Protein AF-A0A7C8NFX4-F1 (afdb_monomer)

Sequence (222 aa):
MRIFHKIQECQSTIDWLIRMKQALQLNAETVDKLSCHMKEAYEHEKGDLSENDRNGYHSLSESIKNCIYGQNFAFQNVTCLLERASRAAFTFRDIASQRDSYVIKTLARLSKRAADETSALTSQSIREAQIMKSITLLALIFLPATFIVGFLDLDYISVTKTPNGSLQLEAKPEIFLLLALAIPLTVAVVGGWYVWQYRSNLKNLFTRRRQKKQVVDVESTF

Organism: Orbilia oligospora (NCBI:txid2813651)

Structure (mmCIF, N/CA/C/O backbone):
data_AF-A0A7C8NFX4-F1
#
_entry.id   AF-A0A7C8NFX4-F1
#
loop_
_atom_site.group_PDB
_atom_site.id
_atom_site.type_symbol
_atom_site.label_atom_id
_atom_site.label_alt_id
_atom_site.label_comp_id
_atom_site.label_asym_id
_atom_site.label_entity_id
_atom_site.label_seq_id
_atom_site.pdbx_PDB_ins_code
_atom_site.Cartn_x
_atom_site.Cartn_y
_atom_site.Cartn_z
_atom_site.occupancy
_atom_site.B_iso_or_equiv
_atom_site.auth_seq_id
_atom_site.auth_comp_id
_atom_site.auth_asym_id
_atom_site.auth_atom_id
_atom_site.pdbx_PDB_model_num
ATOM 1 N N . MET A 1 1 ? -12.215 5.229 -8.071 1.00 61.47 1 MET A N 1
ATOM 2 C CA . MET A 1 1 ? -12.087 4.809 -9.487 1.00 61.47 1 MET A CA 1
ATOM 3 C C . MET A 1 1 ? -11.051 5.618 -10.284 1.00 61.47 1 MET A C 1
ATOM 5 O O . MET A 1 1 ? -10.172 5.003 -10.867 1.00 61.47 1 MET A O 1
ATOM 9 N N . ARG A 1 2 ? -11.053 6.966 -10.268 1.00 69.94 2 ARG A N 1
ATOM 10 C CA . ARG A 1 2 ? -10.104 7.796 -11.061 1.00 69.94 2 ARG A CA 1
ATOM 11 C C . ARG A 1 2 ? -8.604 7.583 -10.770 1.00 69.94 2 ARG A C 1
ATOM 13 O O . ARG A 1 2 ? -7.799 7.689 -11.685 1.00 69.94 2 ARG A O 1
ATOM 20 N N . ILE A 1 3 ? -8.222 7.281 -9.525 1.00 68.94 3 ILE A N 1
ATOM 21 C CA . ILE A 1 3 ? -6.808 7.069 -9.143 1.00 68.94 3 ILE A CA 1
ATOM 22 C C . ILE A 1 3 ? -6.275 5.759 -9.729 1.00 68.94 3 ILE A C 1
ATOM 24 O O . ILE A 1 3 ? -5.199 5.742 -10.310 1.00 68.94 3 ILE A O 1
ATOM 28 N N . PHE A 1 4 ? -7.060 4.684 -9.641 1.00 73.62 4 PHE A N 1
ATOM 29 C CA . PHE A 1 4 ? -6.699 3.385 -10.205 1.00 73.62 4 PHE A CA 1
ATOM 30 C C . PHE A 1 4 ? -6.481 3.467 -11.722 1.00 73.62 4 PHE A C 1
ATOM 32 O O . PHE A 1 4 ? -5.486 2.961 -12.226 1.00 73.62 4 PHE A O 1
ATOM 39 N N . HIS A 1 5 ? -7.343 4.206 -12.428 1.00 80.62 5 HIS A N 1
ATOM 40 C CA . HIS A 1 5 ? -7.187 4.453 -13.862 1.00 80.62 5 HIS A CA 1
ATOM 41 C C . HIS A 1 5 ? -5.876 5.187 -14.198 1.00 80.62 5 HIS A C 1
ATOM 43 O O . HIS A 1 5 ? -5.165 4.775 -15.106 1.00 80.62 5 HIS A O 1
ATOM 49 N N . LYS A 1 6 ? -5.498 6.211 -13.418 1.00 80.00 6 LYS A N 1
ATOM 50 C CA . LYS A 1 6 ? -4.221 6.929 -13.600 1.00 80.00 6 LYS A CA 1
ATOM 51 C C . LYS A 1 6 ? -2.994 6.063 -13.300 1.00 80.00 6 LYS A C 1
ATOM 53 O O . LYS A 1 6 ? -1.971 6.204 -13.962 1.00 80.00 6 LYS A O 1
ATOM 58 N N . ILE A 1 7 ? -3.083 5.163 -12.318 1.00 79.75 7 ILE A N 1
ATOM 59 C CA . ILE A 1 7 ? -2.013 4.194 -12.036 1.00 79.75 7 ILE A CA 1
ATOM 60 C C . ILE A 1 7 ? -1.870 3.221 -13.210 1.00 79.75 7 ILE A C 1
ATOM 62 O O . ILE A 1 7 ? -0.754 2.945 -13.636 1.00 79.75 7 ILE A O 1
ATOM 66 N N . GLN A 1 8 ? -2.987 2.738 -13.754 1.00 83.88 8 GLN A N 1
ATOM 67 C CA . GLN A 1 8 ? -2.998 1.835 -14.903 1.00 83.88 8 GLN A CA 1
ATOM 68 C C . GLN A 1 8 ? -2.428 2.500 -16.164 1.00 83.88 8 GLN A C 1
ATOM 70 O O . GLN A 1 8 ? -1.633 1.889 -16.872 1.00 83.88 8 GLN A O 1
ATOM 75 N N . GLU A 1 9 ? -2.769 3.764 -16.411 1.00 85.25 9 GLU A N 1
ATOM 76 C CA . GLU A 1 9 ? -2.205 4.566 -17.500 1.00 85.25 9 GLU A CA 1
ATOM 77 C C . GLU A 1 9 ? -0.683 4.731 -17.339 1.00 85.25 9 GLU A C 1
ATOM 79 O O . GLU A 1 9 ? 0.075 4.484 -18.274 1.00 85.25 9 GLU A O 1
ATOM 84 N N . CYS A 1 10 ? -0.214 5.030 -16.123 1.00 83.44 10 CYS A N 1
ATOM 85 C CA . CYS A 1 10 ? 1.214 5.122 -15.822 1.00 83.44 10 CYS A CA 1
ATOM 86 C C . CYS A 1 10 ? 1.947 3.784 -16.044 1.00 83.44 10 CYS A C 1
ATOM 88 O O . CYS A 1 10 ? 2.999 3.764 -16.683 1.00 83.44 10 CYS A O 1
ATOM 90 N N . GLN A 1 11 ? 1.378 2.660 -15.599 1.00 85.06 11 GLN A N 1
ATOM 91 C CA . GLN A 1 11 ? 1.939 1.325 -15.856 1.00 85.06 11 GLN A CA 1
ATOM 92 C C . GLN A 1 11 ? 2.028 1.035 -17.360 1.00 85.06 11 GLN A C 1
ATOM 94 O O . GLN A 1 11 ? 3.085 0.646 -17.847 1.00 85.06 11 GLN A O 1
ATOM 99 N N . SER A 1 12 ? 0.975 1.349 -18.120 1.00 89.50 12 SER A N 1
ATOM 100 C CA . SER A 1 12 ? 0.985 1.188 -19.576 1.00 89.50 12 SER A CA 1
ATOM 101 C C . SER A 1 12 ? 2.072 2.027 -20.256 1.00 89.50 12 SER A C 1
ATOM 103 O O . SER A 1 12 ? 2.678 1.569 -21.225 1.00 89.50 12 SER A O 1
ATOM 105 N N . THR A 1 13 ? 2.337 3.249 -19.777 1.00 86.62 13 THR A N 1
ATOM 106 C CA . THR A 1 13 ? 3.431 4.073 -20.323 1.00 86.62 13 THR A CA 1
ATOM 107 C C . THR A 1 13 ? 4.812 3.499 -20.001 1.00 86.62 13 THR A C 1
ATOM 109 O O . THR A 1 13 ? 5.696 3.533 -20.854 1.00 86.62 13 THR A O 1
ATOM 112 N N . ILE A 1 14 ? 4.996 2.918 -18.810 1.00 89.19 14 ILE A N 1
ATOM 113 C CA . ILE A 1 14 ? 6.232 2.221 -18.423 1.00 89.19 14 ILE A CA 1
ATOM 114 C C . ILE A 1 14 ? 6.467 1.013 -19.334 1.00 89.19 14 ILE A C 1
ATOM 116 O O . ILE A 1 14 ? 7.563 0.865 -19.874 1.00 89.19 14 ILE A O 1
ATOM 120 N N . ASP A 1 15 ? 5.437 0.201 -19.578 1.00 91.81 15 ASP A N 1
ATOM 121 C CA . ASP A 1 15 ? 5.530 -0.962 -20.466 1.00 91.81 15 ASP A CA 1
ATOM 122 C C . ASP A 1 15 ? 5.931 -0.565 -21.892 1.00 91.81 15 ASP A C 1
ATOM 124 O O . ASP A 1 15 ? 6.750 -1.232 -22.531 1.00 91.81 15 ASP A O 1
ATOM 128 N N . TRP A 1 16 ? 5.399 0.552 -22.392 1.00 91.44 16 TRP A N 1
ATOM 129 C CA . TRP A 1 16 ? 5.776 1.084 -23.699 1.00 91.44 16 TRP A CA 1
ATOM 130 C C . TRP A 1 16 ? 7.245 1.531 -23.741 1.00 91.44 16 TRP A C 1
ATOM 132 O O . TRP A 1 16 ? 7.959 1.205 -24.690 1.00 91.44 16 TRP A O 1
ATOM 142 N N . LEU A 1 17 ? 7.732 2.200 -22.690 1.00 88.62 17 LEU A N 1
ATOM 143 C CA . LEU A 1 17 ? 9.138 2.605 -22.576 1.00 88.62 17 LEU A CA 1
ATOM 144 C C . LEU A 1 17 ? 10.088 1.400 -22.519 1.00 88.62 17 LEU A C 1
ATOM 146 O O . LEU A 1 17 ? 11.150 1.434 -23.139 1.00 88.62 17 LEU A O 1
ATOM 150 N N . ILE A 1 18 ? 9.705 0.316 -21.834 1.00 90.50 18 ILE A N 1
ATOM 151 C CA . ILE A 1 18 ? 10.482 -0.934 -21.808 1.00 90.50 18 ILE A CA 1
ATOM 152 C C . ILE A 1 18 ? 10.617 -1.507 -23.222 1.00 90.50 18 ILE A C 1
ATOM 154 O O . ILE A 1 18 ? 11.724 -1.843 -23.648 1.00 90.50 18 ILE A O 1
ATOM 158 N N . ARG A 1 19 ? 9.514 -1.570 -23.976 1.00 92.19 19 ARG A N 1
ATOM 159 C CA . ARG A 1 19 ? 9.529 -2.060 -25.363 1.00 92.19 19 ARG A CA 1
ATOM 160 C C . ARG A 1 19 ? 10.370 -1.169 -26.272 1.00 92.19 19 ARG A C 1
ATOM 162 O O . ARG A 1 19 ? 11.156 -1.677 -27.065 1.00 92.19 19 ARG A O 1
ATOM 169 N N . MET A 1 20 ? 10.252 0.152 -26.137 1.00 89.62 20 MET A N 1
ATOM 170 C CA . MET A 1 20 ? 11.042 1.103 -26.922 1.00 89.62 20 MET A CA 1
ATOM 171 C C . MET A 1 20 ? 12.540 0.974 -26.627 1.00 89.62 20 MET A C 1
ATOM 173 O O . MET A 1 20 ? 13.350 0.993 -27.551 1.00 89.62 20 MET A O 1
ATOM 177 N N . LYS A 1 21 ? 12.912 0.772 -25.358 1.00 88.38 21 LYS A N 1
ATOM 178 C CA . LYS A 1 21 ? 14.295 0.495 -24.959 1.00 88.38 21 LYS A CA 1
ATOM 179 C C . LYS A 1 21 ? 14.831 -0.768 -25.639 1.00 88.38 21 LYS A C 1
ATOM 181 O O . LYS A 1 21 ? 15.926 -0.735 -26.190 1.00 88.38 21 LYS A O 1
ATOM 186 N N . GLN A 1 22 ? 14.061 -1.857 -25.619 1.00 90.56 22 GLN A N 1
ATOM 187 C CA . GLN A 1 22 ? 14.437 -3.120 -26.266 1.00 90.56 22 GLN A CA 1
ATOM 188 C C . GLN A 1 22 ? 14.590 -2.959 -27.783 1.00 90.56 22 GLN A C 1
ATOM 190 O O . GLN A 1 22 ? 15.584 -3.408 -28.345 1.00 90.56 22 GLN A O 1
ATOM 195 N N . ALA A 1 23 ? 13.653 -2.271 -28.439 1.00 89.38 23 ALA A N 1
ATOM 196 C CA . ALA A 1 23 ? 13.718 -2.012 -29.876 1.00 89.38 23 ALA A CA 1
ATOM 197 C C . ALA A 1 23 ? 14.949 -1.173 -30.257 1.00 89.38 23 ALA A C 1
ATOM 199 O O . ALA A 1 23 ? 15.647 -1.501 -31.212 1.00 89.38 23 ALA A O 1
ATOM 200 N N . LEU A 1 24 ? 15.260 -0.126 -29.486 1.00 89.06 24 LEU A N 1
ATOM 201 C CA . LEU A 1 24 ? 16.461 0.686 -29.702 1.00 89.06 24 LEU A CA 1
ATOM 202 C C . LEU A 1 24 ? 17.747 -0.117 -29.491 1.00 89.06 24 LEU A C 1
ATOM 204 O O . LEU A 1 24 ? 18.689 0.049 -30.258 1.00 89.06 24 LEU A O 1
ATOM 208 N N . GLN A 1 25 ? 17.777 -1.004 -28.495 1.00 87.69 25 GLN A N 1
ATOM 209 C CA . GLN A 1 25 ? 18.922 -1.877 -28.246 1.00 87.69 25 GLN A CA 1
ATOM 210 C C . GLN A 1 25 ? 19.154 -2.856 -29.407 1.00 87.69 25 GLN A C 1
ATOM 212 O O . GLN A 1 25 ? 20.284 -3.002 -29.864 1.00 87.69 25 GLN A O 1
ATOM 217 N N . LEU A 1 26 ? 18.088 -3.476 -29.922 1.00 89.31 26 LEU A N 1
ATOM 218 C CA . LEU A 1 26 ? 18.164 -4.367 -31.083 1.00 89.31 26 LEU A CA 1
ATOM 219 C C . LEU A 1 26 ? 18.596 -3.622 -32.349 1.00 89.31 26 LEU A C 1
ATOM 221 O O . LEU A 1 26 ? 19.414 -4.124 -33.120 1.00 89.31 26 LEU A O 1
ATOM 225 N N . ASN A 1 27 ? 18.077 -2.411 -32.558 1.00 90.00 27 ASN A N 1
ATOM 226 C CA . ASN A 1 27 ? 18.468 -1.581 -33.693 1.00 90.00 27 ASN A CA 1
ATOM 227 C C . ASN A 1 27 ? 19.952 -1.198 -33.615 1.00 90.00 27 ASN A C 1
ATOM 229 O O . ASN A 1 27 ? 20.642 -1.300 -34.625 1.00 90.00 27 ASN A O 1
ATOM 233 N N . ALA A 1 28 ? 20.451 -0.836 -32.429 1.00 86.75 28 ALA A N 1
ATOM 234 C CA . ALA A 1 28 ? 21.867 -0.540 -32.216 1.00 86.75 28 ALA A CA 1
ATOM 235 C C . ALA A 1 28 ? 22.757 -1.751 -32.508 1.00 86.75 28 ALA A C 1
ATOM 237 O O . ALA A 1 28 ? 23.740 -1.623 -33.232 1.00 86.75 28 ALA A O 1
ATOM 238 N N . GLU A 1 29 ? 22.378 -2.938 -32.030 1.00 88.12 29 GLU A N 1
ATOM 239 C CA . GLU A 1 29 ? 23.107 -4.178 -32.312 1.00 88.12 29 GLU A CA 1
ATOM 240 C C . GLU A 1 29 ? 23.101 -4.527 -33.810 1.00 88.12 29 GLU A C 1
ATOM 242 O O . GLU A 1 29 ? 24.102 -4.983 -34.360 1.00 88.12 29 GLU A O 1
ATOM 247 N N . THR A 1 30 ? 21.982 -4.285 -34.495 1.00 88.94 30 THR A N 1
ATOM 248 C CA . THR A 1 30 ? 21.865 -4.541 -35.937 1.00 88.94 30 THR A CA 1
ATOM 249 C C . THR A 1 30 ? 22.757 -3.594 -36.738 1.00 88.94 30 THR A C 1
ATOM 251 O O . THR A 1 30 ? 23.456 -4.036 -37.648 1.00 88.94 30 THR A O 1
ATOM 254 N N . VAL A 1 31 ? 22.771 -2.304 -36.388 1.00 88.38 31 VAL A N 1
ATOM 255 C CA . VAL A 1 31 ? 23.625 -1.296 -37.036 1.00 88.38 31 VAL A CA 1
ATOM 256 C C . VAL A 1 31 ? 25.109 -1.564 -36.760 1.00 88.38 31 VAL A C 1
ATOM 258 O O . VAL A 1 31 ? 25.929 -1.384 -37.657 1.00 88.38 31 VAL A O 1
ATOM 261 N N . ASP A 1 32 ? 25.459 -2.054 -35.569 1.00 86.56 32 ASP A N 1
ATOM 262 C CA . ASP A 1 32 ? 26.831 -2.450 -35.230 1.00 86.56 32 ASP A CA 1
ATOM 263 C C . ASP A 1 32 ? 27.306 -3.654 -36.063 1.00 86.56 32 ASP A C 1
ATOM 265 O O . ASP A 1 32 ? 28.369 -3.608 -36.685 1.00 86.56 32 ASP A O 1
ATOM 269 N N . LYS A 1 33 ? 26.469 -4.694 -36.192 1.00 87.88 33 LYS A N 1
ATOM 270 C CA . LYS A 1 33 ? 26.755 -5.848 -37.065 1.00 87.88 33 LYS A CA 1
ATOM 271 C C . LYS A 1 33 ? 26.864 -5.451 -38.535 1.00 87.88 33 LYS A C 1
ATOM 273 O O . LYS A 1 33 ? 27.768 -5.921 -39.222 1.00 87.88 33 LYS A O 1
ATOM 278 N N . LEU A 1 34 ? 25.982 -4.568 -39.010 1.00 86.50 34 LEU A N 1
ATOM 279 C CA . LEU A 1 34 ? 26.069 -3.993 -40.355 1.00 86.50 34 LEU A CA 1
ATOM 280 C C . LEU A 1 34 ? 27.408 -3.274 -40.542 1.00 86.50 34 LEU A C 1
ATOM 282 O O . LEU A 1 34 ? 28.130 -3.586 -41.480 1.00 86.50 34 LEU A O 1
ATOM 286 N N . SER A 1 35 ? 27.788 -2.390 -39.617 1.00 85.75 35 SER A N 1
ATOM 287 C CA . SER A 1 35 ? 29.079 -1.688 -39.639 1.00 85.75 35 SER A CA 1
ATOM 288 C C . SER A 1 35 ? 30.269 -2.656 -39.718 1.00 85.75 35 SER A C 1
ATOM 290 O O . SER A 1 35 ? 31.205 -2.434 -40.489 1.00 85.75 35 SER A O 1
ATOM 292 N N . CYS A 1 36 ? 30.212 -3.764 -38.971 1.00 86.12 36 CYS A N 1
ATOM 293 C CA . CYS A 1 36 ? 31.233 -4.809 -38.974 1.00 86.12 36 CYS A CA 1
ATOM 294 C C . CYS A 1 36 ? 31.348 -5.502 -40.343 1.00 86.12 36 CYS A C 1
ATOM 296 O O . CYS A 1 36 ? 32.421 -5.486 -40.946 1.00 86.12 36 CYS A O 1
ATOM 298 N N . HIS A 1 37 ? 30.233 -5.998 -40.888 1.00 85.50 37 HIS A N 1
ATOM 299 C CA . HIS A 1 37 ? 30.204 -6.645 -42.204 1.00 85.50 37 HIS A CA 1
ATOM 300 C C . HIS A 1 37 ? 30.629 -5.708 -43.338 1.00 85.50 37 HIS A C 1
ATOM 302 O O . HIS A 1 37 ? 31.310 -6.131 -44.269 1.00 85.50 37 HIS A O 1
ATOM 308 N N . MET A 1 38 ? 30.264 -4.425 -43.267 1.00 81.25 38 MET A N 1
ATOM 309 C CA . MET A 1 38 ? 30.682 -3.445 -44.273 1.00 81.25 38 MET A CA 1
ATOM 310 C C . MET A 1 38 ? 32.188 -3.188 -44.231 1.00 81.25 38 MET A C 1
ATOM 312 O O . MET A 1 38 ? 32.811 -3.008 -45.275 1.00 81.25 38 MET A O 1
ATOM 316 N N . LYS A 1 39 ? 32.788 -3.197 -43.037 1.00 84.56 39 LYS A N 1
ATOM 317 C CA . LYS A 1 39 ? 34.237 -3.074 -42.881 1.00 84.56 39 LYS A CA 1
ATOM 318 C C . LYS A 1 39 ? 34.967 -4.298 -43.439 1.00 84.56 39 LYS A C 1
ATOM 320 O O . LYS A 1 39 ? 35.976 -4.133 -44.114 1.00 84.56 39 LYS A O 1
ATOM 325 N N . GLU A 1 40 ? 34.452 -5.499 -43.189 1.00 86.50 40 GLU A N 1
ATOM 326 C CA . GLU A 1 40 ? 34.992 -6.741 -43.756 1.00 86.50 40 GLU A CA 1
ATOM 327 C C . GLU A 1 40 ? 34.901 -6.751 -45.290 1.00 86.50 40 GLU A C 1
ATOM 329 O O . GLU A 1 40 ? 35.894 -7.029 -45.959 1.00 86.50 40 GLU A O 1
ATOM 334 N N . ALA A 1 41 ? 33.747 -6.372 -45.854 1.00 83.44 41 ALA A N 1
ATOM 335 C CA . ALA A 1 41 ? 33.547 -6.283 -47.301 1.00 83.44 41 ALA A CA 1
ATOM 336 C C . ALA A 1 41 ? 34.492 -5.261 -47.958 1.00 83.44 41 ALA A C 1
ATOM 338 O O . ALA A 1 41 ? 35.106 -5.552 -48.984 1.00 83.44 41 ALA A O 1
ATOM 339 N N . TYR A 1 42 ? 34.680 -4.099 -47.324 1.00 82.56 42 TYR A N 1
ATOM 340 C CA . TYR A 1 42 ? 35.620 -3.086 -47.799 1.00 82.56 42 TYR A CA 1
ATOM 341 C C . TYR A 1 42 ? 37.065 -3.598 -47.832 1.00 82.56 42 TYR A C 1
ATOM 343 O O . TYR A 1 42 ? 37.769 -3.359 -48.809 1.00 82.56 42 TYR A O 1
ATOM 351 N N . GLU A 1 43 ? 37.522 -4.313 -46.797 1.00 83.44 43 GLU A N 1
ATOM 352 C CA . GLU A 1 43 ? 38.882 -4.871 -46.771 1.00 83.44 43 GLU A CA 1
ATOM 353 C C . GLU A 1 43 ? 39.092 -5.954 -47.844 1.00 83.44 43 GLU A C 1
ATOM 355 O O . GLU A 1 43 ? 40.195 -6.071 -48.378 1.00 83.44 43 GLU A O 1
ATOM 360 N N . HIS A 1 44 ? 38.042 -6.695 -48.216 1.00 83.62 44 HIS A N 1
ATOM 361 C CA . HIS A 1 44 ? 38.096 -7.677 -49.302 1.00 83.62 44 HIS A CA 1
ATOM 362 C C . HIS A 1 44 ? 38.135 -7.046 -50.705 1.00 83.62 44 HIS A C 1
ATOM 364 O O . HIS A 1 44 ? 38.849 -7.551 -51.569 1.00 83.62 44 HIS A O 1
ATO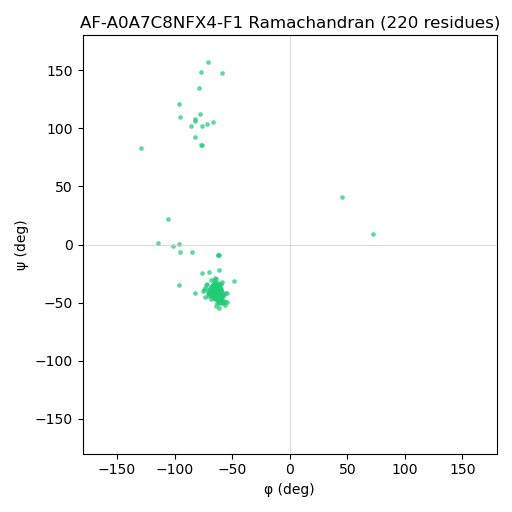M 370 N N . GLU A 1 45 ? 37.417 -5.943 -50.941 1.00 81.44 45 GLU A N 1
ATOM 371 C CA . GLU A 1 45 ? 37.323 -5.296 -52.265 1.00 81.44 45 GLU A CA 1
ATOM 372 C C . GLU A 1 45 ? 38.319 -4.141 -52.474 1.00 81.44 45 GLU A C 1
ATOM 374 O O . GLU A 1 45 ? 38.462 -3.632 -53.586 1.00 81.44 45 GLU A O 1
ATOM 379 N N . LYS A 1 46 ? 39.065 -3.731 -51.437 1.00 75.31 46 LYS A N 1
ATOM 380 C CA . LYS A 1 46 ? 39.970 -2.559 -51.439 1.00 75.31 46 LYS A CA 1
ATOM 381 C C . LYS A 1 46 ? 40.922 -2.463 -52.634 1.00 75.31 46 LYS A C 1
ATOM 383 O O . LYS A 1 46 ? 41.277 -1.352 -53.028 1.00 75.31 46 LYS A O 1
ATOM 388 N N . GLY A 1 47 ? 41.347 -3.604 -53.180 1.00 76.44 47 GLY A N 1
ATOM 389 C CA . GLY A 1 47 ? 42.268 -3.687 -54.315 1.00 76.44 47 GLY A CA 1
ATOM 390 C C . GLY A 1 47 ? 41.654 -3.368 -55.684 1.00 76.44 47 GLY A C 1
ATOM 391 O O . GLY A 1 47 ? 42.395 -2.935 -56.559 1.00 76.44 47 GLY A O 1
ATOM 392 N N . ASP A 1 48 ? 40.339 -3.538 -55.857 1.00 76.25 48 ASP A N 1
ATOM 393 C CA . ASP A 1 48 ? 39.635 -3.424 -57.154 1.00 76.25 48 ASP A CA 1
ATOM 394 C C . ASP A 1 48 ? 38.646 -2.234 -57.195 1.00 76.25 48 ASP A C 1
ATOM 396 O O . ASP A 1 48 ? 37.951 -1.991 -58.178 1.00 76.25 48 ASP A O 1
ATOM 400 N N . LEU A 1 49 ? 38.577 -1.458 -56.105 1.00 77.50 49 LEU A N 1
ATOM 401 C CA . LEU A 1 49 ? 37.596 -0.385 -55.919 1.00 77.50 49 LEU A CA 1
ATOM 402 C C . LEU A 1 49 ? 37.941 0.909 -56.676 1.00 77.50 49 LEU A C 1
ATOM 404 O O . LEU A 1 49 ? 39.060 1.436 -56.583 1.00 77.50 49 LEU A O 1
ATOM 408 N N . SER A 1 50 ? 36.933 1.489 -57.337 1.00 80.88 50 SER A N 1
ATOM 409 C CA . SER A 1 50 ? 37.011 2.813 -57.961 1.00 80.88 50 SER A CA 1
ATOM 410 C C . SER A 1 50 ? 37.063 3.933 -56.911 1.00 80.88 50 SER A C 1
ATOM 412 O O . SER A 1 50 ? 36.629 3.782 -55.767 1.00 80.88 50 SER A O 1
ATOM 414 N N . GLU A 1 51 ? 37.589 5.102 -57.285 1.00 81.06 51 GLU A N 1
ATOM 415 C CA . GLU A 1 51 ? 37.667 6.277 -56.401 1.00 81.06 51 GLU A CA 1
ATOM 416 C C . GLU A 1 51 ? 36.278 6.774 -55.963 1.00 81.06 51 GLU A C 1
ATOM 418 O O . GLU A 1 51 ? 36.098 7.190 -54.817 1.00 81.06 51 GLU A O 1
ATOM 423 N N . ASN A 1 52 ? 35.273 6.638 -56.834 1.00 84.31 52 ASN A N 1
ATOM 424 C CA . ASN A 1 52 ? 33.881 6.946 -56.506 1.00 84.31 52 ASN A CA 1
ATOM 425 C C . ASN A 1 52 ? 33.311 5.987 -55.444 1.00 84.31 52 ASN A C 1
ATOM 427 O O . ASN A 1 52 ? 32.623 6.423 -54.520 1.00 84.31 52 ASN A O 1
ATOM 431 N N . ASP A 1 53 ? 33.659 4.701 -55.524 1.00 82.19 53 ASP A N 1
ATOM 432 C CA . ASP A 1 53 ? 33.186 3.687 -54.580 1.00 82.19 53 ASP A CA 1
ATOM 433 C C . ASP A 1 53 ? 33.818 3.895 -53.199 1.00 82.19 53 ASP A C 1
ATOM 435 O O . ASP A 1 53 ? 33.120 3.859 -52.185 1.00 82.19 53 ASP A O 1
ATOM 439 N N . ARG A 1 54 ? 35.116 4.238 -53.138 1.00 80.12 54 ARG A N 1
ATOM 440 C CA . ARG A 1 54 ? 35.802 4.612 -51.883 1.00 80.12 54 ARG A CA 1
ATOM 441 C C . ARG A 1 54 ? 35.131 5.794 -51.175 1.00 80.12 54 ARG A C 1
ATOM 443 O O . ARG A 1 54 ? 34.944 5.752 -49.957 1.00 80.12 54 ARG A O 1
ATOM 450 N N . ASN A 1 55 ? 34.734 6.821 -51.925 1.00 86.00 55 ASN A N 1
ATOM 451 C CA . ASN A 1 55 ? 34.016 7.972 -51.373 1.00 86.00 55 ASN A CA 1
ATOM 452 C C . ASN A 1 55 ? 32.608 7.589 -50.882 1.00 86.00 55 ASN A C 1
ATOM 454 O O . ASN A 1 55 ? 32.174 8.064 -49.828 1.00 86.00 55 ASN A O 1
ATOM 458 N N . GLY A 1 56 ? 31.926 6.680 -51.589 1.00 84.38 56 GLY A N 1
ATOM 459 C CA . GLY A 1 56 ? 30.654 6.092 -51.161 1.00 84.38 56 GLY A CA 1
ATOM 460 C C . GLY A 1 56 ? 30.768 5.342 -49.830 1.00 84.38 56 GLY A C 1
ATOM 461 O O . GLY A 1 56 ? 29.991 5.604 -48.910 1.00 84.38 56 GLY A O 1
ATOM 462 N N . TYR A 1 57 ? 31.788 4.488 -49.677 1.00 82.44 57 TYR A N 1
ATOM 463 C CA . TYR A 1 57 ? 32.072 3.787 -48.419 1.00 82.44 57 TYR A CA 1
ATOM 464 C C . TYR A 1 57 ? 32.363 4.756 -47.267 1.00 82.44 57 TYR A C 1
ATOM 466 O O . TYR A 1 57 ? 31.858 4.562 -46.159 1.00 82.44 57 TYR A O 1
ATOM 474 N N . HIS A 1 58 ? 33.120 5.830 -47.514 1.00 84.38 58 HIS A N 1
ATOM 475 C CA . HIS A 1 58 ? 33.391 6.844 -46.493 1.00 84.38 58 HIS A CA 1
ATOM 476 C C . HIS A 1 58 ? 32.108 7.560 -46.037 1.00 84.38 58 HIS A C 1
ATOM 478 O O . HIS A 1 58 ? 31.830 7.604 -44.836 1.00 84.38 58 HIS A O 1
ATOM 484 N N . SER A 1 59 ? 31.292 8.058 -46.975 1.00 88.88 59 SER A N 1
ATOM 485 C CA . SER A 1 59 ? 30.024 8.746 -46.675 1.00 88.88 59 SER A CA 1
ATOM 486 C C . SER A 1 59 ? 29.023 7.842 -45.944 1.00 88.88 59 SER A C 1
ATOM 488 O O . SER A 1 59 ? 28.356 8.261 -44.990 1.00 88.88 59 SER A O 1
ATOM 490 N N . LEU A 1 60 ? 28.962 6.568 -46.332 1.00 85.56 60 LEU A N 1
ATOM 491 C CA . LEU A 1 60 ? 28.128 5.585 -45.657 1.00 85.56 60 LEU A CA 1
ATOM 492 C C . LEU A 1 60 ? 28.643 5.279 -44.245 1.00 85.56 60 LEU A C 1
ATOM 494 O O . LEU A 1 60 ? 27.849 5.231 -43.308 1.00 85.56 60 LEU A O 1
ATOM 498 N N . SER A 1 61 ? 29.960 5.154 -44.057 1.00 84.56 61 SER A N 1
ATOM 499 C CA . SER A 1 61 ? 30.562 4.950 -42.732 1.00 84.56 61 SER A CA 1
ATOM 500 C C . SER A 1 61 ? 30.272 6.114 -41.774 1.00 84.56 61 SER A C 1
ATOM 502 O O . SER A 1 61 ? 30.021 5.904 -40.587 1.00 84.56 61 SER A O 1
ATOM 504 N N . GLU A 1 62 ? 30.250 7.345 -42.285 1.00 88.81 62 GLU A N 1
ATOM 505 C CA . GLU A 1 62 ? 29.900 8.544 -41.524 1.00 88.81 62 GLU A CA 1
ATOM 506 C C . GLU A 1 62 ? 28.406 8.569 -41.176 1.00 88.81 62 GLU A C 1
ATOM 508 O O . GLU A 1 62 ? 28.033 8.830 -40.031 1.00 88.81 62 GLU A O 1
ATOM 513 N N . SER A 1 63 ? 27.549 8.186 -42.125 1.00 88.06 63 SER A N 1
ATOM 514 C CA . SER A 1 63 ? 26.106 8.047 -41.901 1.00 88.06 63 SER A CA 1
ATOM 515 C C . SER A 1 63 ? 25.780 6.976 -40.853 1.00 88.06 63 SER A C 1
ATOM 517 O O . SER A 1 63 ? 24.931 7.199 -39.988 1.00 88.06 63 SER A O 1
ATOM 519 N N . ILE A 1 64 ? 26.489 5.842 -40.868 1.00 86.81 64 ILE A N 1
ATOM 520 C CA . ILE A 1 64 ? 26.361 4.776 -39.865 1.00 86.81 64 ILE A CA 1
ATOM 521 C C . ILE A 1 64 ? 26.802 5.279 -38.488 1.00 86.81 64 ILE A C 1
ATOM 523 O O . ILE A 1 64 ? 26.073 5.095 -37.515 1.00 86.81 64 ILE A O 1
ATOM 527 N N . LYS A 1 65 ? 27.944 5.973 -38.392 1.00 87.69 65 LYS A N 1
ATOM 528 C CA . LYS A 1 65 ? 28.394 6.586 -37.129 1.00 87.69 65 LYS A CA 1
ATOM 529 C C . LYS A 1 65 ? 27.343 7.545 -36.573 1.00 87.69 65 LYS A C 1
ATOM 531 O O . LYS A 1 65 ? 26.969 7.424 -35.408 1.00 87.69 65 LYS A O 1
ATOM 536 N N . ASN A 1 66 ? 26.813 8.443 -37.404 1.00 90.44 66 ASN A N 1
ATOM 537 C CA . ASN A 1 66 ? 25.761 9.379 -37.001 1.00 90.44 66 ASN A CA 1
ATOM 538 C C . ASN A 1 66 ? 24.487 8.646 -36.544 1.00 90.44 66 ASN A C 1
ATOM 540 O O . ASN A 1 66 ? 23.861 9.049 -35.562 1.00 90.44 66 ASN A O 1
ATOM 544 N N . CYS A 1 67 ? 24.137 7.533 -37.197 1.00 87.88 67 CYS A N 1
ATOM 545 C CA . CYS A 1 67 ? 23.019 6.680 -36.797 1.00 87.88 67 CYS A CA 1
ATOM 546 C C . CYS A 1 67 ? 23.241 6.044 -35.412 1.00 87.88 67 CYS A C 1
ATOM 548 O O . CYS A 1 67 ? 22.353 6.122 -34.561 1.00 87.88 67 CYS A O 1
ATOM 550 N N . ILE A 1 68 ? 24.432 5.494 -35.149 1.00 86.06 68 ILE A N 1
ATOM 551 C CA . ILE A 1 68 ? 24.801 4.910 -33.847 1.00 86.06 68 ILE A CA 1
ATOM 552 C C . ILE A 1 68 ? 24.741 5.971 -32.741 1.00 86.06 68 ILE A C 1
ATOM 554 O O . ILE A 1 68 ? 24.159 5.726 -31.682 1.00 86.06 68 ILE A O 1
ATOM 558 N N . TYR A 1 69 ? 25.280 7.172 -32.986 1.00 88.50 69 TYR A N 1
ATOM 559 C CA . TYR A 1 69 ? 25.195 8.281 -32.030 1.00 88.50 69 TYR A CA 1
ATOM 560 C C . TYR A 1 69 ? 23.741 8.658 -31.719 1.00 88.50 69 TYR A C 1
ATOM 562 O O . TYR A 1 69 ? 23.376 8.784 -30.547 1.00 88.50 69 TYR A O 1
ATOM 570 N N . GLY A 1 70 ? 22.896 8.784 -32.748 1.00 87.75 70 GLY A N 1
ATOM 571 C CA . GLY A 1 70 ? 21.475 9.097 -32.585 1.00 87.75 70 GLY A CA 1
ATOM 572 C C . GLY A 1 70 ? 20.710 8.024 -31.803 1.00 87.75 70 GLY A C 1
ATOM 573 O O . GLY A 1 70 ? 19.929 8.346 -30.905 1.00 87.75 70 GLY A O 1
ATOM 574 N N . GLN A 1 71 ? 20.967 6.745 -32.085 1.00 85.94 71 GLN A N 1
ATOM 575 C CA . GLN A 1 71 ? 20.344 5.628 -31.371 1.00 85.94 71 GLN A CA 1
ATOM 576 C C . GLN A 1 71 ? 20.789 5.549 -29.911 1.00 85.94 71 GLN A C 1
ATOM 578 O O . GLN A 1 71 ? 19.947 5.360 -29.032 1.00 85.94 71 GLN A O 1
ATOM 583 N N . ASN A 1 72 ? 22.078 5.744 -29.628 1.00 87.31 72 ASN A N 1
ATOM 584 C CA . ASN A 1 72 ? 22.588 5.721 -28.260 1.00 87.31 72 ASN A CA 1
ATOM 585 C C . ASN A 1 72 ? 22.010 6.878 -27.426 1.00 87.31 72 ASN A C 1
ATOM 587 O O . ASN A 1 72 ? 21.601 6.687 -26.279 1.00 87.31 72 ASN A O 1
ATOM 591 N N . PHE A 1 73 ? 21.878 8.064 -28.029 1.00 90.69 73 PHE A N 1
ATOM 592 C CA . PHE A 1 73 ? 21.202 9.203 -27.406 1.00 90.69 73 PHE A CA 1
ATOM 593 C C . PHE A 1 73 ? 19.724 8.902 -27.109 1.00 90.69 73 PHE A C 1
ATOM 595 O O . PHE A 1 73 ? 19.248 9.122 -25.992 1.00 90.69 73 PHE A O 1
ATOM 602 N N . ALA A 1 74 ? 18.996 8.331 -28.074 1.00 86.56 74 ALA A N 1
ATOM 603 C CA . ALA A 1 74 ? 17.608 7.920 -27.874 1.00 86.56 74 ALA A CA 1
ATOM 604 C C . ALA A 1 74 ? 17.472 6.851 -26.771 1.00 86.56 74 ALA A C 1
ATOM 606 O O . ALA A 1 74 ? 16.564 6.933 -25.943 1.00 86.56 74 ALA A O 1
ATOM 607 N N . PHE A 1 75 ? 18.394 5.887 -26.709 1.00 89.19 75 PHE A N 1
ATOM 608 C CA . PHE A 1 75 ? 18.418 4.844 -25.684 1.00 89.19 75 PHE A CA 1
ATOM 609 C C . PHE A 1 75 ? 18.635 5.416 -24.277 1.00 89.19 75 PHE A C 1
ATOM 611 O O . PHE A 1 75 ? 17.924 5.040 -23.338 1.00 89.19 75 PHE A O 1
ATOM 618 N N . GLN A 1 76 ? 19.575 6.353 -24.119 1.00 89.88 76 GLN A N 1
ATOM 619 C CA . GLN A 1 76 ? 19.803 7.042 -22.846 1.00 89.88 76 GLN A CA 1
ATOM 620 C C . GLN A 1 76 ? 18.571 7.838 -22.408 1.00 89.88 76 GLN A C 1
ATOM 622 O O . GLN A 1 76 ? 18.157 7.742 -21.250 1.00 89.88 76 GLN A O 1
ATOM 627 N N . ASN A 1 77 ? 17.929 8.551 -23.337 1.00 91.44 77 ASN A N 1
ATOM 628 C CA . ASN A 1 77 ? 16.710 9.303 -23.051 1.00 91.44 77 ASN A CA 1
ATOM 629 C C . ASN A 1 77 ? 15.570 8.390 -22.586 1.00 91.44 77 ASN A C 1
ATOM 631 O O . ASN A 1 77 ? 14.966 8.650 -21.546 1.00 91.44 77 ASN A O 1
ATOM 635 N N . VAL A 1 78 ? 15.302 7.293 -23.303 1.00 91.75 78 VAL A N 1
ATOM 636 C CA . VAL A 1 78 ? 14.261 6.324 -22.920 1.00 91.75 78 VAL A CA 1
ATOM 637 C C . VAL A 1 78 ? 14.575 5.683 -21.571 1.00 91.75 78 VAL A C 1
ATOM 639 O O . VAL A 1 78 ? 13.678 5.532 -20.745 1.00 91.75 78 VAL A O 1
ATOM 642 N N . THR A 1 79 ? 15.840 5.358 -21.302 1.00 90.94 79 THR A N 1
ATOM 643 C CA . THR A 1 79 ? 16.257 4.788 -20.012 1.00 90.94 79 THR A CA 1
ATOM 644 C C . THR A 1 79 ? 16.033 5.773 -18.861 1.00 90.94 79 THR A C 1
ATOM 646 O O . THR A 1 79 ? 15.474 5.392 -17.834 1.00 90.94 79 THR A O 1
ATOM 649 N N . CYS A 1 80 ? 16.383 7.049 -19.047 1.00 94.06 80 CYS A N 1
ATOM 650 C CA . CYS A 1 80 ? 16.125 8.106 -18.068 1.00 94.06 80 CYS A CA 1
ATOM 651 C C . CYS A 1 80 ? 14.619 8.301 -17.821 1.00 94.06 80 CYS A C 1
ATOM 653 O O . CYS A 1 80 ? 14.173 8.382 -16.674 1.00 94.06 80 CYS A O 1
ATOM 655 N N . LEU A 1 81 ? 13.808 8.327 -18.886 1.00 90.75 81 LEU A N 1
ATOM 656 C CA . LEU A 1 81 ? 12.351 8.432 -18.771 1.00 90.75 81 LEU A CA 1
ATOM 657 C C . LEU A 1 81 ? 11.745 7.226 -18.050 1.00 90.75 81 LEU A C 1
ATOM 659 O O . LEU A 1 81 ? 10.880 7.410 -17.196 1.00 90.75 81 LEU A O 1
ATOM 663 N N . LEU A 1 82 ? 12.224 6.017 -18.342 1.00 92.00 82 LEU A N 1
ATOM 664 C CA . LEU A 1 82 ? 11.783 4.790 -17.685 1.00 92.00 82 LEU A CA 1
ATOM 665 C C . LEU A 1 82 ? 12.082 4.824 -16.185 1.00 92.00 82 LEU A C 1
ATOM 667 O O . LEU A 1 82 ? 11.215 4.501 -15.373 1.00 92.00 82 LEU A O 1
ATOM 671 N N . GLU A 1 83 ? 13.290 5.239 -15.807 1.00 90.81 83 GLU A N 1
ATOM 672 C CA . GLU A 1 83 ? 13.684 5.342 -14.406 1.00 90.81 83 GLU A CA 1
ATOM 673 C C . GLU A 1 83 ? 12.835 6.381 -13.665 1.00 90.81 83 GLU A C 1
ATOM 675 O O . GLU A 1 83 ? 12.313 6.109 -12.581 1.00 90.81 83 GLU A O 1
ATOM 680 N N . ARG A 1 84 ? 12.624 7.554 -14.272 1.00 89.75 84 ARG A N 1
ATOM 681 C CA . ARG A 1 84 ? 11.768 8.603 -13.704 1.00 89.75 84 ARG A CA 1
ATOM 682 C C . ARG A 1 84 ? 10.321 8.143 -13.553 1.00 89.75 84 ARG A C 1
ATOM 684 O O . ARG A 1 84 ? 9.736 8.353 -12.491 1.00 89.75 84 ARG A O 1
ATOM 691 N N . ALA A 1 85 ? 9.755 7.508 -14.578 1.00 88.19 85 ALA A N 1
ATOM 692 C CA . ALA A 1 85 ? 8.390 6.992 -14.550 1.00 88.19 85 ALA A CA 1
ATOM 693 C C . ALA A 1 85 ? 8.226 5.897 -13.486 1.00 88.19 85 ALA A C 1
ATOM 695 O O . ALA A 1 85 ? 7.278 5.933 -12.704 1.00 88.19 85 ALA A O 1
ATOM 696 N N . SER A 1 86 ? 9.193 4.982 -13.389 1.00 88.12 86 SER A N 1
ATOM 697 C CA . SER A 1 86 ? 9.194 3.913 -12.386 1.00 88.12 86 SER A CA 1
ATOM 698 C C . SER A 1 86 ? 9.257 4.481 -10.970 1.00 88.12 86 SER A C 1
ATOM 700 O O . SER A 1 86 ? 8.432 4.131 -10.128 1.00 88.12 86 SER A O 1
ATOM 702 N N . ARG A 1 87 ? 10.180 5.419 -10.711 1.00 88.50 87 ARG A N 1
ATOM 703 C CA . ARG A 1 87 ? 10.297 6.099 -9.411 1.00 88.50 87 ARG A CA 1
ATOM 704 C C . ARG A 1 87 ? 8.999 6.816 -9.033 1.00 88.50 87 ARG A C 1
ATOM 706 O O . ARG A 1 87 ? 8.544 6.675 -7.903 1.00 88.50 87 ARG A O 1
ATOM 713 N N . ALA A 1 88 ? 8.374 7.528 -9.972 1.00 86.50 88 ALA A N 1
ATOM 714 C CA . ALA A 1 88 ? 7.084 8.175 -9.738 1.00 86.50 88 ALA A CA 1
ATOM 715 C C . ALA A 1 88 ? 5.963 7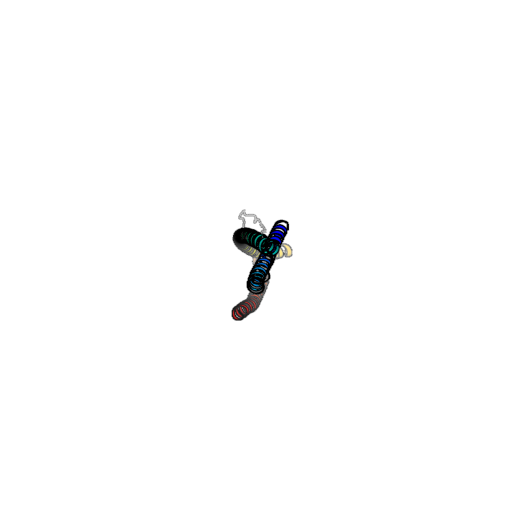.159 -9.442 1.00 86.50 88 ALA A C 1
ATOM 717 O O . ALA A 1 88 ? 5.138 7.381 -8.560 1.00 86.50 88 ALA A O 1
ATOM 718 N N . ALA A 1 89 ? 5.936 6.018 -10.132 1.00 85.12 89 ALA A N 1
ATOM 719 C CA . ALA A 1 89 ? 4.947 4.974 -9.882 1.00 85.12 89 ALA A CA 1
ATOM 720 C C . ALA A 1 89 ? 5.096 4.341 -8.485 1.00 85.12 89 ALA A C 1
ATOM 722 O O . ALA A 1 89 ? 4.086 4.090 -7.820 1.00 85.12 89 ALA A O 1
ATOM 723 N N . PHE A 1 90 ? 6.330 4.115 -8.019 1.00 85.44 90 PHE A N 1
ATOM 724 C CA . PHE A 1 90 ? 6.590 3.607 -6.668 1.00 85.44 90 PHE A CA 1
ATOM 725 C C . PHE A 1 90 ? 6.130 4.589 -5.590 1.0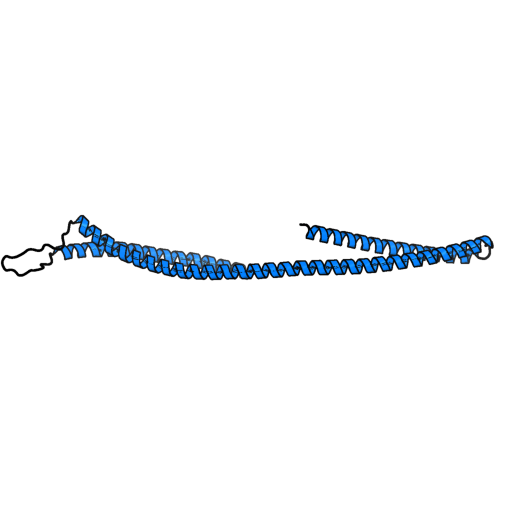0 85.44 90 PHE A C 1
ATOM 727 O O . PHE A 1 90 ? 5.403 4.191 -4.682 1.00 85.44 90 PHE A O 1
ATOM 734 N N . THR A 1 91 ? 6.445 5.881 -5.721 1.00 86.31 91 THR A N 1
ATOM 735 C CA . THR A 1 91 ? 6.013 6.880 -4.731 1.00 86.31 91 THR A CA 1
ATOM 736 C C . THR A 1 91 ? 4.492 7.014 -4.670 1.00 86.31 91 THR A C 1
ATOM 738 O O . THR A 1 91 ? 3.930 7.114 -3.581 1.00 86.31 91 THR A O 1
ATOM 741 N N . PHE A 1 92 ? 3.789 6.945 -5.807 1.00 83.62 92 PHE A N 1
ATOM 742 C CA . PHE A 1 92 ? 2.323 6.928 -5.806 1.00 83.62 92 PHE A CA 1
ATOM 743 C C . PHE A 1 92 ? 1.745 5.710 -5.082 1.00 83.62 92 PHE A C 1
ATOM 745 O O . PHE A 1 92 ? 0.738 5.839 -4.379 1.00 83.62 92 PHE A O 1
ATOM 752 N N . ARG A 1 93 ? 2.372 4.540 -5.233 1.00 82.19 93 ARG A N 1
ATOM 753 C CA . ARG A 1 93 ? 1.964 3.320 -4.528 1.00 82.19 93 ARG A CA 1
ATOM 754 C C . ARG A 1 93 ? 2.167 3.449 -3.018 1.00 82.19 93 ARG A C 1
ATOM 756 O O . ARG A 1 93 ? 1.260 3.095 -2.270 1.00 82.19 93 ARG A O 1
ATOM 763 N N . ASP A 1 94 ? 3.291 4.007 -2.583 1.00 84.12 94 ASP A N 1
ATOM 764 C CA . ASP A 1 94 ? 3.581 4.216 -1.159 1.00 84.12 94 ASP A CA 1
ATOM 765 C C . ASP A 1 94 ? 2.636 5.241 -0.517 1.00 84.12 94 ASP A C 1
ATOM 767 O O . ASP A 1 94 ? 2.139 5.039 0.589 1.00 84.12 94 ASP A O 1
ATOM 771 N N . ILE A 1 95 ? 2.296 6.320 -1.227 1.00 81.44 95 ILE A N 1
ATOM 772 C CA . ILE A 1 95 ? 1.301 7.290 -0.744 1.00 81.44 95 ILE A CA 1
ATOM 773 C C . ILE A 1 95 ? -0.082 6.633 -0.611 1.00 81.44 95 ILE A C 1
ATOM 775 O O . ILE A 1 95 ? -0.815 6.903 0.347 1.00 81.44 95 ILE A O 1
ATOM 779 N N . ALA A 1 96 ? -0.453 5.768 -1.560 1.00 78.00 96 ALA A N 1
ATOM 780 C CA . ALA A 1 96 ? -1.705 5.023 -1.490 1.00 78.00 96 ALA A CA 1
ATOM 781 C C . ALA A 1 96 ? -1.731 4.075 -0.276 1.00 78.00 96 ALA A C 1
ATOM 783 O O . ALA A 1 96 ? -2.686 4.120 0.500 1.00 78.00 96 ALA A O 1
ATOM 784 N N . SER A 1 97 ? -0.661 3.307 -0.041 1.00 79.50 97 SER A N 1
ATOM 785 C CA . SER A 1 97 ? -0.571 2.386 1.105 1.00 79.50 97 SER A CA 1
ATOM 786 C C . SER A 1 97 ? -0.542 3.118 2.457 1.00 79.50 97 SER A C 1
ATOM 788 O O . SER A 1 97 ? -1.118 2.657 3.452 1.00 79.50 97 SER A O 1
ATOM 790 N N . GLN A 1 98 ? 0.062 4.309 2.508 1.00 78.69 98 GLN A N 1
ATOM 791 C CA . GLN A 1 98 ? 0.066 5.148 3.703 1.00 78.69 98 GLN A CA 1
ATOM 792 C C . GLN A 1 98 ? -1.337 5.671 4.043 1.00 78.69 98 GLN A C 1
ATOM 794 O O . GLN A 1 98 ? -1.708 5.729 5.222 1.00 78.69 98 GLN A O 1
ATOM 799 N N . ARG A 1 99 ? -2.142 6.022 3.031 1.00 75.94 99 ARG A N 1
ATOM 800 C CA . ARG A 1 99 ? -3.549 6.397 3.237 1.00 75.94 99 ARG A CA 1
ATOM 801 C C . ARG A 1 99 ? -4.345 5.259 3.856 1.00 75.94 99 ARG A C 1
ATOM 803 O O . ARG A 1 99 ? -5.051 5.502 4.835 1.00 75.94 99 ARG A O 1
ATOM 810 N N . ASP A 1 100 ? -4.182 4.043 3.350 1.00 77.25 100 ASP A N 1
ATOM 811 C CA . ASP A 1 100 ? -4.874 2.870 3.889 1.00 77.25 100 ASP A CA 1
ATOM 812 C C . ASP A 1 100 ? -4.518 2.659 5.367 1.00 77.25 100 ASP A C 1
ATOM 814 O O . ASP A 1 100 ? -5.398 2.474 6.207 1.00 77.25 100 ASP A O 1
ATOM 818 N N . SER A 1 101 ? -3.246 2.838 5.730 1.00 78.50 101 SER A N 1
ATOM 819 C CA . SER A 1 101 ? -2.795 2.754 7.125 1.00 78.50 101 SER A CA 1
ATOM 820 C C . SER A 1 101 ? -3.443 3.804 8.040 1.00 78.50 101 SER A C 1
ATOM 822 O O . SER A 1 101 ? -3.778 3.503 9.188 1.00 78.50 101 SER A O 1
ATOM 824 N N . TYR A 1 102 ? -3.635 5.042 7.570 1.00 83.00 102 TYR A N 1
ATOM 825 C CA . TYR A 1 102 ? -4.315 6.082 8.352 1.00 83.00 102 TYR A CA 1
ATOM 826 C C . TYR A 1 102 ? -5.812 5.798 8.509 1.00 83.00 102 TYR A C 1
ATOM 828 O O . TYR A 1 102 ? -6.352 5.953 9.610 1.00 83.00 102 TYR A O 1
ATOM 836 N N . VAL A 1 103 ? -6.473 5.359 7.434 1.00 82.69 103 VAL A N 1
ATOM 837 C CA . VAL A 1 103 ? -7.893 4.983 7.454 1.00 82.69 103 VAL A CA 1
ATOM 838 C C . VAL A 1 103 ? -8.113 3.826 8.423 1.00 82.69 103 VAL A C 1
ATOM 840 O O . VAL A 1 103 ? -8.968 3.932 9.298 1.00 82.69 103 VAL A O 1
ATOM 843 N N . ILE A 1 104 ? -7.287 2.778 8.356 1.00 78.94 104 ILE A N 1
ATOM 844 C CA . ILE A 1 104 ? -7.356 1.626 9.266 1.00 78.94 104 ILE A CA 1
ATOM 845 C C . ILE A 1 104 ? -7.131 2.059 10.718 1.00 78.94 104 ILE A C 1
ATOM 847 O O . ILE A 1 104 ? -7.905 1.685 11.596 1.00 78.94 104 ILE A O 1
ATOM 851 N N . LYS A 1 105 ? -6.121 2.896 10.995 1.00 86.75 105 LYS A N 1
ATOM 852 C CA . LYS A 1 105 ? -5.877 3.417 12.355 1.00 86.75 105 LYS A CA 1
ATOM 853 C C . LYS A 1 105 ? -7.049 4.243 12.874 1.00 86.75 105 LYS A C 1
ATOM 855 O O . LYS A 1 105 ? -7.401 4.144 14.047 1.00 86.75 105 LYS A O 1
ATOM 860 N N . THR A 1 106 ? -7.638 5.074 12.022 1.00 90.38 106 THR A N 1
ATOM 861 C CA . THR A 1 106 ? -8.791 5.904 12.385 1.00 90.38 106 THR A CA 1
ATOM 862 C C . THR A 1 106 ? -10.011 5.036 12.658 1.00 90.38 106 THR A C 1
ATOM 864 O O . THR A 1 106 ? -10.648 5.203 13.695 1.00 90.38 106 THR A O 1
ATOM 867 N N . LEU A 1 107 ? -10.276 4.050 11.801 1.00 88.12 107 LEU A N 1
ATOM 868 C CA . LEU A 1 107 ? -11.354 3.088 11.988 1.00 88.12 107 LEU A CA 1
ATOM 869 C C . LEU A 1 107 ? -11.174 2.291 13.285 1.00 88.12 107 LEU A C 1
ATOM 871 O O . LEU A 1 107 ? -12.114 2.200 14.064 1.00 88.12 107 LEU A O 1
ATOM 875 N N . ALA A 1 108 ? -9.961 1.807 13.569 1.00 89.25 108 ALA A N 1
ATOM 876 C CA . ALA A 1 108 ? -9.645 1.090 14.804 1.00 89.25 108 ALA A CA 1
ATOM 877 C C . ALA A 1 108 ? -9.832 1.961 16.062 1.00 89.25 108 ALA A C 1
ATOM 879 O O . ALA A 1 108 ? -10.262 1.482 17.111 1.00 89.25 108 ALA A O 1
ATOM 880 N N . ARG A 1 109 ? -9.528 3.263 15.981 1.00 93.06 109 ARG A N 1
ATOM 881 C CA . ARG A 1 109 ? -9.789 4.208 17.080 1.00 93.06 109 ARG A CA 1
ATOM 882 C C . ARG A 1 109 ? -11.282 4.442 17.284 1.00 93.06 109 ARG A C 1
ATOM 884 O O . ARG A 1 109 ? -11.723 4.480 18.428 1.00 93.06 109 ARG A O 1
ATOM 891 N N . LEU A 1 110 ? -12.045 4.600 16.203 1.00 93.12 110 LEU A N 1
ATOM 892 C CA . LEU A 1 110 ? -13.498 4.768 16.265 1.00 93.12 110 LEU A CA 1
ATOM 893 C C . LEU A 1 110 ? -14.181 3.507 16.800 1.00 93.12 110 LEU A C 1
ATOM 895 O O . LEU A 1 110 ? -15.018 3.610 17.690 1.00 93.12 110 LEU A O 1
ATOM 899 N N . SER A 1 111 ? -13.778 2.323 16.332 1.00 89.75 111 SER A N 1
ATOM 900 C CA . SER A 1 111 ? -14.309 1.050 16.821 1.00 89.75 111 SER A CA 1
ATOM 901 C C . SER A 1 111 ? -13.995 0.844 18.299 1.00 89.75 111 SER A C 1
ATOM 903 O O . SER A 1 111 ? -14.860 0.401 19.046 1.00 89.75 111 SER A O 1
ATOM 905 N N . LYS A 1 112 ? -12.787 1.218 18.744 1.00 92.31 112 LYS A N 1
ATOM 906 C CA . LYS A 1 112 ? -12.429 1.185 20.164 1.00 92.31 112 LYS A CA 1
ATOM 907 C C . LYS A 1 112 ? -13.309 2.124 20.989 1.00 92.31 112 LYS A C 1
ATOM 909 O O . LYS A 1 112 ? -13.855 1.688 21.989 1.00 92.31 112 LYS A O 1
ATOM 914 N N . ARG A 1 113 ? -13.498 3.376 20.556 1.00 93.25 113 ARG A N 1
ATOM 915 C CA . ARG A 1 113 ? -14.381 4.328 21.256 1.00 93.25 113 ARG A CA 1
ATOM 916 C C . ARG A 1 113 ? -15.817 3.819 21.345 1.00 93.25 113 ARG A C 1
ATOM 918 O O . ARG A 1 113 ? -16.396 3.858 22.419 1.00 93.25 113 ARG A O 1
ATOM 925 N N . ALA A 1 114 ? -16.356 3.276 20.254 1.00 90.62 114 ALA A N 1
ATOM 926 C CA . ALA A 1 114 ? -17.685 2.673 20.255 1.00 90.62 114 ALA A CA 1
ATOM 927 C C . ALA A 1 114 ? -17.771 1.465 21.210 1.00 90.62 114 ALA A C 1
ATOM 929 O O . ALA A 1 114 ? -18.761 1.299 21.920 1.00 90.62 114 ALA A O 1
ATOM 930 N N . ALA A 1 115 ? -16.730 0.629 21.276 1.00 90.12 115 ALA A N 1
ATOM 931 C CA . ALA A 1 115 ? -16.655 -0.471 22.238 1.00 90.12 115 ALA A CA 1
ATOM 932 C C . ALA A 1 115 ? -16.594 0.037 23.692 1.00 90.12 115 ALA A C 1
ATOM 934 O O . ALA A 1 115 ? -17.290 -0.487 24.559 1.00 90.12 115 ALA A O 1
ATOM 935 N N . ASP A 1 116 ? -15.819 1.089 23.955 1.00 93.06 116 ASP A N 1
ATOM 936 C CA . ASP A 1 116 ? -15.715 1.701 25.281 1.00 93.06 116 ASP A CA 1
ATOM 937 C C . ASP A 1 116 ? -17.067 2.314 25.702 1.00 93.06 116 ASP A C 1
ATOM 939 O O . ASP A 1 116 ? -17.555 2.041 26.800 1.00 93.06 116 ASP A O 1
ATOM 943 N N . GLU A 1 117 ? -17.735 3.056 24.815 1.00 92.88 117 GLU A N 1
ATOM 944 C CA . GLU A 1 117 ? -19.067 3.633 25.052 1.00 92.88 117 GLU A CA 1
ATOM 945 C C . GLU A 1 117 ? -20.129 2.553 25.288 1.00 92.88 117 GLU A C 1
ATOM 947 O O . GLU A 1 117 ? -20.883 2.623 26.258 1.00 92.88 117 GLU A O 1
ATOM 952 N N . THR A 1 118 ? -20.167 1.506 24.460 1.00 90.06 118 THR A N 1
ATOM 953 C CA . THR A 1 118 ? -21.097 0.380 24.657 1.00 90.06 118 THR A CA 1
ATOM 954 C C . THR A 1 118 ? -20.816 -0.381 25.949 1.00 90.06 118 THR A C 1
ATOM 956 O O . THR A 1 118 ? -21.760 -0.821 26.610 1.00 90.06 118 THR A O 1
ATOM 959 N N . SER A 1 119 ? -19.553 -0.498 26.368 1.00 90.62 119 SER A N 1
ATOM 960 C CA . SER A 1 119 ? -19.201 -1.088 27.662 1.00 90.62 119 SER A CA 1
ATOM 961 C C . SER A 1 119 ? -19.707 -0.235 28.831 1.00 90.62 119 SER A C 1
ATOM 963 O O . SER A 1 119 ? -20.274 -0.772 29.788 1.00 90.62 119 SER A O 1
ATOM 965 N N . ALA A 1 120 ? -19.600 1.093 28.720 1.00 90.81 120 ALA A N 1
ATOM 966 C CA . ALA A 1 120 ? -20.107 2.029 29.713 1.00 90.81 120 ALA A CA 1
ATOM 967 C C . ALA A 1 120 ? -21.640 1.964 29.797 1.00 90.81 120 ALA A C 1
ATOM 969 O O . ALA A 1 120 ? -22.178 1.799 30.893 1.00 90.81 120 A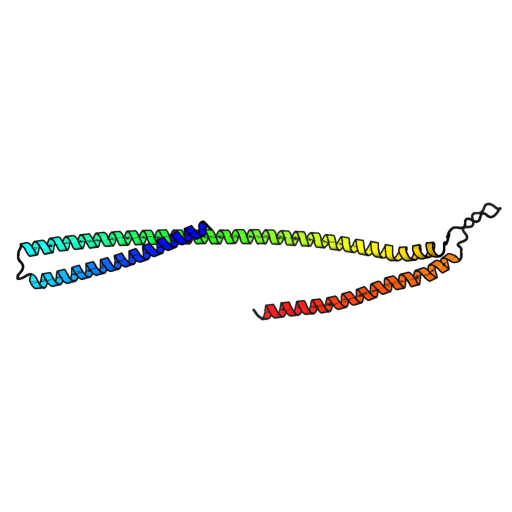LA A O 1
ATOM 970 N N . LEU A 1 121 ? -22.336 1.981 28.656 1.00 88.44 121 LEU A N 1
ATOM 971 C CA . LEU A 1 121 ? -23.790 1.803 28.589 1.00 88.44 121 LEU A CA 1
ATOM 972 C C . LEU A 1 121 ? -24.219 0.456 29.179 1.00 88.44 121 LEU A C 1
ATOM 974 O O . LEU A 1 121 ? -25.115 0.411 30.011 1.00 88.44 121 LEU A O 1
ATOM 978 N N . THR A 1 122 ? -23.524 -0.634 28.845 1.00 88.62 122 THR A N 1
ATOM 979 C CA . THR A 1 122 ? -23.807 -1.964 29.409 1.00 88.62 122 THR A CA 1
ATOM 980 C C . THR A 1 122 ? -23.654 -1.963 30.929 1.00 88.62 122 THR A C 1
ATOM 982 O O . THR A 1 122 ? -24.474 -2.549 31.633 1.00 88.62 122 THR A O 1
ATOM 985 N N . SER A 1 123 ? -22.637 -1.279 31.464 1.00 88.44 123 SER A N 1
ATOM 986 C CA . SER A 1 123 ? -22.444 -1.162 32.913 1.00 88.44 123 SER A CA 1
ATOM 987 C C . SER A 1 123 ? -23.591 -0.406 33.598 1.00 88.44 123 SER A C 1
ATOM 989 O O . SER A 1 123 ? -24.030 -0.799 34.682 1.00 88.44 123 SER A O 1
ATOM 991 N N . GLN A 1 124 ? -24.124 0.633 32.945 1.00 89.44 124 GLN A N 1
ATOM 992 C CA . GLN A 1 124 ? -25.295 1.371 33.414 1.00 89.44 124 GLN A CA 1
ATOM 993 C C . GLN A 1 124 ? -26.554 0.500 33.332 1.00 89.44 124 GLN A C 1
ATOM 995 O O . GLN A 1 124 ? -27.245 0.348 34.338 1.00 89.44 124 GLN A O 1
ATOM 1000 N N . SER A 1 125 ? -26.784 -0.186 32.210 1.00 85.31 125 SER A N 1
ATOM 1001 C CA . SER A 1 125 ? -27.907 -1.116 32.044 1.00 85.31 125 SER A CA 1
ATOM 1002 C C . SER A 1 125 ? -27.874 -2.276 33.043 1.00 85.31 125 SER A C 1
ATOM 1004 O O . SER A 1 125 ? -28.923 -2.716 33.506 1.00 85.31 125 SER A O 1
ATOM 1006 N N . ILE A 1 126 ? -26.693 -2.771 33.438 1.00 89.25 126 ILE A N 1
ATOM 1007 C CA . ILE A 1 126 ? -26.580 -3.782 34.504 1.00 89.25 126 ILE A CA 1
ATOM 1008 C C . ILE A 1 126 ? -27.113 -3.227 35.830 1.00 89.25 126 ILE A C 1
ATOM 1010 O O . ILE A 1 126 ? -27.822 -3.937 36.547 1.00 89.25 126 ILE A O 1
ATOM 1014 N N . ARG A 1 127 ? -26.798 -1.970 36.158 1.00 87.75 127 ARG A N 1
ATOM 1015 C CA . ARG A 1 127 ? -27.279 -1.313 37.380 1.00 87.75 127 ARG A CA 1
ATOM 1016 C C . ARG A 1 127 ? -28.789 -1.090 37.333 1.00 87.75 127 ARG A C 1
ATOM 1018 O O . ARG A 1 127 ? -29.478 -1.398 38.301 1.00 87.75 127 ARG A O 1
ATOM 1025 N N . GLU A 1 128 ? -29.315 -0.634 36.202 1.00 87.19 128 GLU A N 1
ATOM 1026 C CA . GLU A 1 128 ? -30.762 -0.508 35.986 1.00 87.19 128 GLU A CA 1
ATOM 1027 C C . GLU A 1 128 ? -31.470 -1.862 36.122 1.00 87.19 128 GLU A C 1
ATOM 1029 O O . GLU A 1 128 ? -32.483 -1.972 36.812 1.00 87.19 128 GLU A O 1
ATOM 1034 N N . ALA A 1 129 ? -30.890 -2.931 35.569 1.00 87.50 129 ALA A N 1
ATOM 1035 C CA . ALA A 1 129 ? -31.417 -4.284 35.713 1.00 87.50 129 ALA A CA 1
ATOM 1036 C C . ALA A 1 129 ? -31.394 -4.775 37.172 1.00 87.50 129 ALA A C 1
ATOM 1038 O O . ALA A 1 129 ? -32.275 -5.531 37.579 1.00 87.50 129 ALA A O 1
ATOM 1039 N N . GLN A 1 130 ? -30.410 -4.369 37.981 1.00 86.38 130 GLN A N 1
ATOM 1040 C CA . GLN A 1 130 ? -30.399 -4.660 39.420 1.00 86.38 130 GLN A CA 1
ATOM 1041 C C . GLN A 1 130 ? -31.533 -3.934 40.151 1.00 86.38 130 GLN A C 1
ATOM 1043 O O . GLN A 1 130 ? -32.229 -4.558 40.948 1.00 86.38 130 GLN A O 1
ATOM 1048 N N . ILE A 1 131 ? -31.764 -2.656 39.846 1.00 91.94 131 ILE A N 1
ATOM 1049 C CA . ILE A 1 131 ? -32.869 -1.877 40.426 1.00 91.94 131 ILE A CA 1
ATOM 1050 C C . ILE A 1 131 ? -34.219 -2.501 40.048 1.00 91.94 131 ILE A C 1
ATOM 1052 O O . ILE A 1 131 ? -35.068 -2.718 40.913 1.00 91.94 131 ILE A O 1
ATOM 1056 N N . MET A 1 132 ? -34.394 -2.872 38.778 1.00 89.19 132 MET A N 1
ATOM 1057 C CA . MET A 1 132 ? -35.611 -3.518 38.284 1.00 89.19 132 MET A CA 1
ATOM 1058 C C . MET A 1 132 ? -35.896 -4.846 39.001 1.00 89.19 132 MET A C 1
ATOM 1060 O O . MET A 1 132 ? -37.049 -5.135 39.331 1.00 89.19 132 MET A O 1
ATOM 1064 N N . LYS A 1 133 ? -34.855 -5.635 39.305 1.00 85.06 133 LYS A N 1
ATOM 1065 C CA . LYS A 1 133 ? -34.996 -6.865 40.102 1.00 85.06 133 LYS A CA 1
ATOM 1066 C C . LYS A 1 133 ? -35.523 -6.571 41.505 1.00 85.06 133 LYS A C 1
ATOM 1068 O O . LYS A 1 133 ? -36.434 -7.263 41.951 1.00 85.06 133 LYS A O 1
ATOM 1073 N N . SER A 1 134 ? -35.005 -5.543 42.175 1.00 85.38 134 SER A N 1
ATOM 1074 C CA . SER A 1 134 ? -35.464 -5.160 43.516 1.00 85.38 134 SER A CA 1
ATOM 1075 C C . SER A 1 134 ? -36.926 -4.705 43.520 1.00 85.38 134 SER A C 1
ATOM 1077 O O . SER A 1 134 ? -37.701 -5.173 44.349 1.00 85.38 134 SER A O 1
ATOM 1079 N N . ILE A 1 135 ? -37.334 -3.859 42.566 1.00 89.19 135 ILE A N 1
ATOM 1080 C CA . ILE A 1 135 ? -38.733 -3.404 42.446 1.00 89.19 135 ILE A CA 1
ATOM 1081 C C . ILE A 1 135 ? -39.670 -4.591 42.204 1.00 89.19 135 ILE A C 1
ATOM 1083 O O . ILE A 1 135 ? -40.718 -4.699 42.836 1.00 89.19 135 ILE A O 1
ATOM 1087 N N . THR A 1 136 ? -39.269 -5.513 41.328 1.00 85.75 136 THR A N 1
ATOM 1088 C CA . THR A 1 136 ? -40.057 -6.716 41.034 1.00 85.75 136 THR A CA 1
ATOM 1089 C C . THR A 1 136 ? -40.218 -7.595 42.274 1.00 85.75 136 THR A C 1
ATOM 1091 O O . THR A 1 136 ? -41.308 -8.104 42.512 1.00 85.75 136 THR A O 1
ATOM 1094 N N . LEU A 1 137 ? -39.171 -7.744 43.096 1.00 80.94 137 LEU A N 1
ATOM 1095 C CA . LEU A 1 137 ? -39.256 -8.477 44.363 1.00 80.94 137 LEU A CA 1
ATOM 1096 C C . LEU A 1 137 ? -40.213 -7.810 45.356 1.00 80.94 137 LEU A C 1
ATOM 1098 O O . LEU A 1 137 ? -40.996 -8.512 45.989 1.00 80.94 137 LEU A O 1
ATOM 1102 N N . LEU A 1 138 ? -40.197 -6.477 45.466 1.00 84.25 138 LEU A N 1
ATOM 1103 C CA . LEU A 1 138 ? -41.175 -5.755 46.286 1.00 84.25 138 LEU A CA 1
ATOM 1104 C C . LEU A 1 138 ? -42.596 -6.023 45.782 1.00 84.25 138 LEU A C 1
ATOM 1106 O O . LEU A 1 138 ? -43.453 -6.433 46.561 1.00 84.25 138 LEU A O 1
ATOM 1110 N N . ALA A 1 139 ? -42.837 -5.867 44.479 1.00 85.06 139 ALA A N 1
ATOM 1111 C CA . ALA A 1 139 ? -44.140 -6.146 43.887 1.00 85.06 139 ALA A CA 1
ATOM 1112 C C . ALA A 1 139 ? -44.596 -7.585 44.177 1.00 85.06 139 ALA A C 1
ATOM 1114 O O . ALA A 1 139 ? -45.739 -7.788 44.565 1.00 85.06 139 ALA A O 1
ATOM 1115 N N . LEU A 1 140 ? -43.696 -8.566 44.086 1.00 80.69 140 LEU A N 1
ATOM 1116 C CA . LEU A 1 140 ? -43.969 -9.975 44.383 1.00 80.69 140 LEU A CA 1
ATOM 1117 C C . LEU A 1 140 ? -44.468 -10.221 45.814 1.00 80.69 140 LEU A C 1
ATOM 1119 O O . LEU A 1 140 ? -45.230 -11.156 46.039 1.00 80.69 140 LEU A O 1
ATOM 1123 N N . ILE A 1 141 ? -44.006 -9.417 46.775 1.00 77.00 141 ILE A N 1
ATOM 1124 C CA . ILE A 1 141 ? -44.394 -9.510 48.188 1.00 77.00 141 ILE A CA 1
ATOM 1125 C C . ILE A 1 141 ? -45.732 -8.799 48.421 1.00 77.00 141 ILE A C 1
ATOM 1127 O O . ILE A 1 141 ? -46.594 -9.324 49.123 1.00 77.00 141 ILE A O 1
ATOM 1131 N N . PHE A 1 142 ? -45.925 -7.625 47.814 1.00 78.69 142 PHE A N 1
ATOM 1132 C CA . PHE A 1 142 ? -47.137 -6.824 47.999 1.00 78.69 142 PHE A CA 1
ATOM 1133 C C . PHE A 1 142 ? -48.353 -7.388 47.255 1.00 78.69 142 PHE A C 1
ATOM 1135 O O . PHE A 1 142 ? -49.445 -7.404 47.812 1.00 78.69 142 PHE A O 1
ATOM 1142 N N . LEU A 1 143 ? -48.177 -7.898 46.032 1.00 81.31 143 L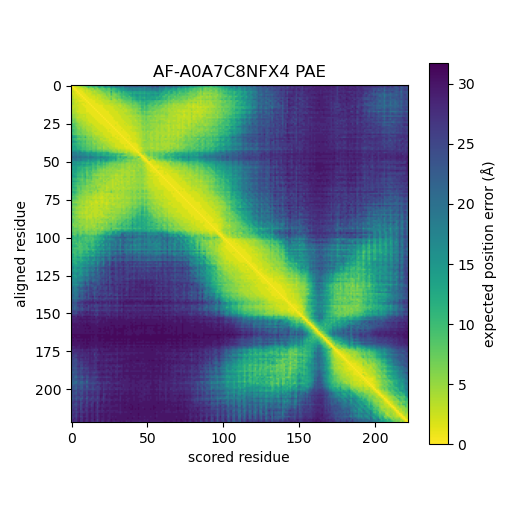EU A N 1
ATOM 1143 C CA . LEU A 1 143 ? -49.269 -8.406 45.194 1.00 81.31 143 LEU A CA 1
ATOM 1144 C C . LEU A 1 143 ? -50.138 -9.483 45.882 1.00 81.31 143 LEU A C 1
ATOM 1146 O O . LEU A 1 143 ? -51.361 -9.337 45.870 1.00 81.31 143 LEU A O 1
ATOM 1150 N N . PRO A 1 144 ? -49.572 -10.542 46.502 1.00 74.62 144 PRO A N 1
ATOM 1151 C CA . PRO A 1 144 ? -50.372 -11.547 47.197 1.00 74.62 144 PRO A CA 1
ATOM 1152 C C . PRO A 1 144 ? -51.049 -10.984 48.446 1.00 74.62 144 PRO A C 1
ATOM 1154 O O . PRO A 1 144 ? -52.192 -11.339 48.714 1.00 74.62 144 PRO A O 1
ATOM 1157 N N . ALA A 1 145 ? -50.395 -10.077 49.178 1.00 73.56 145 ALA A N 1
ATOM 1158 C CA . ALA A 1 145 ? -51.011 -9.432 50.333 1.00 73.56 145 ALA A CA 1
ATOM 1159 C C . ALA A 1 145 ? -52.250 -8.631 49.905 1.00 73.56 145 ALA A C 1
ATOM 1161 O O . ALA A 1 145 ? -53.333 -8.855 50.436 1.00 73.56 145 ALA A O 1
ATOM 1162 N N . THR A 1 146 ? -52.120 -7.781 48.881 1.00 78.31 146 THR A N 1
ATOM 1163 C CA . THR A 1 146 ? -53.229 -6.984 48.338 1.00 78.31 146 THR A CA 1
ATOM 1164 C C . THR A 1 146 ? -54.359 -7.855 47.784 1.00 78.31 146 THR A C 1
ATOM 1166 O O . THR A 1 146 ? -55.526 -7.538 48.002 1.00 78.31 146 THR A O 1
ATOM 1169 N N . PHE A 1 147 ? -54.040 -8.969 47.115 1.00 78.12 147 PHE A N 1
ATOM 1170 C CA . PHE A 1 147 ? -55.051 -9.912 46.627 1.00 78.12 147 PHE A CA 1
ATOM 1171 C C . PHE A 1 147 ? -55.867 -10.518 47.772 1.00 78.12 147 PHE A C 1
ATOM 1173 O O . PHE A 1 147 ? -57.085 -10.604 47.671 1.00 78.12 147 PHE A O 1
ATOM 1180 N N . ILE A 1 148 ? -55.214 -10.901 48.871 1.00 74.38 148 ILE A N 1
ATOM 1181 C CA . ILE A 1 148 ? -55.886 -11.507 50.025 1.00 74.38 148 ILE A CA 1
ATOM 1182 C C . ILE A 1 148 ? -56.768 -10.479 50.745 1.00 74.38 148 ILE A C 1
ATOM 1184 O O . ILE A 1 148 ? -57.899 -10.811 51.087 1.00 74.38 148 ILE A O 1
ATOM 1188 N N . VAL A 1 149 ? -56.292 -9.236 50.912 1.00 76.19 149 VAL A N 1
ATOM 1189 C CA . VAL A 1 149 ? -57.096 -8.132 51.474 1.00 76.19 149 VAL A CA 1
ATOM 1190 C C . VAL A 1 149 ? -58.377 -7.929 50.667 1.00 76.19 149 VAL A C 1
ATOM 1192 O O . VAL A 1 149 ? -59.464 -7.918 51.234 1.00 76.19 149 VAL A O 1
ATOM 1195 N N . GLY A 1 150 ? -58.247 -7.796 49.342 1.00 76.94 150 GLY A N 1
ATOM 1196 C CA . GLY A 1 150 ? -59.385 -7.537 48.460 1.00 76.94 150 GLY A CA 1
ATOM 1197 C C . GLY A 1 150 ? -60.316 -8.738 48.282 1.00 76.94 150 GLY A C 1
ATOM 1198 O O . GLY A 1 150 ? -61.518 -8.555 48.147 1.00 76.94 150 GLY A O 1
ATOM 1199 N N . PHE A 1 151 ? -59.789 -9.966 48.291 1.00 74.25 151 PHE A N 1
ATOM 1200 C CA . PHE A 1 151 ? -60.600 -11.180 48.143 1.00 74.25 151 PHE A CA 1
ATOM 1201 C C . PHE A 1 151 ? -61.434 -11.485 49.389 1.00 74.25 151 PHE A C 1
ATOM 1203 O O . PHE A 1 151 ? -62.538 -12.011 49.278 1.00 74.25 151 PHE A O 1
ATOM 1210 N N . LEU A 1 152 ? -60.898 -11.181 50.570 1.00 68.31 152 LEU A N 1
ATOM 1211 C CA . LEU A 1 152 ? -61.557 -11.457 51.843 1.00 68.31 152 LEU A CA 1
ATOM 1212 C C . LEU A 1 152 ? -62.332 -10.248 52.396 1.00 68.31 152 LEU A C 1
ATOM 1214 O O . LEU A 1 152 ? -62.911 -10.375 53.470 1.00 68.31 152 LEU A O 1
ATOM 1218 N N . AS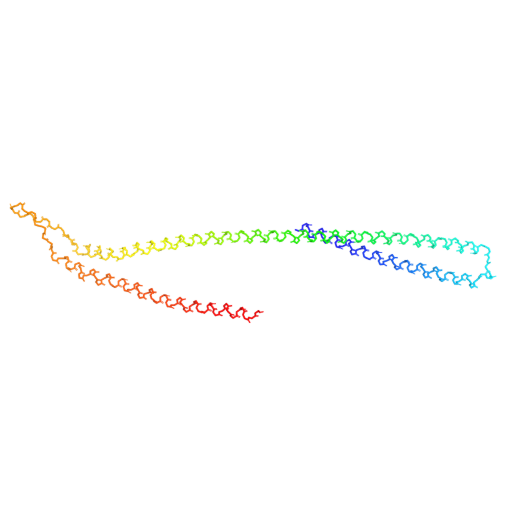P A 1 153 ? -62.328 -9.109 51.687 1.00 67.69 153 ASP A N 1
ATOM 1219 C CA . ASP A 1 153 ? -62.890 -7.819 52.129 1.00 67.69 153 ASP A CA 1
ATOM 1220 C C . ASP A 1 153 ? -62.491 -7.487 53.581 1.00 67.69 153 ASP A C 1
ATOM 1222 O O . ASP A 1 153 ? -63.297 -7.081 54.420 1.00 67.69 153 ASP A O 1
ATOM 1226 N N . LEU A 1 154 ? -61.225 -7.771 53.914 1.00 61.97 154 LEU A N 1
ATOM 1227 C CA . LEU A 1 154 ? -60.712 -7.635 55.274 1.00 61.97 154 LEU A CA 1
ATOM 1228 C C . LEU A 1 154 ? -60.478 -6.161 55.587 1.00 61.97 154 LEU A C 1
ATOM 1230 O O . LEU A 1 154 ? -59.461 -5.581 55.199 1.00 61.97 154 LEU A O 1
ATOM 1234 N N . ASP A 1 155 ? -61.401 -5.572 56.342 1.00 57.72 155 ASP A N 1
ATOM 1235 C CA . ASP A 1 155 ? -61.227 -4.254 56.939 1.00 57.72 155 ASP A CA 1
ATOM 1236 C C . ASP A 1 155 ? -60.416 -4.395 58.242 1.00 57.72 155 ASP A C 1
ATOM 1238 O O . ASP A 1 155 ? -60.945 -4.689 59.318 1.00 57.72 155 ASP A O 1
ATOM 1242 N N . TYR A 1 156 ? -59.090 -4.248 58.144 1.00 53.84 156 TYR A N 1
ATOM 1243 C CA . TYR A 1 156 ? -58.146 -4.469 59.255 1.00 53.84 156 TYR A CA 1
ATOM 1244 C C . TYR A 1 156 ? -58.340 -3.524 60.454 1.00 53.84 156 TYR A C 1
ATOM 1246 O O . TYR A 1 156 ? -57.698 -3.718 61.488 1.00 53.84 156 TYR A O 1
ATOM 1254 N N . ILE A 1 157 ? -59.184 -2.493 60.336 1.00 47.56 157 ILE A N 1
ATOM 1255 C CA . ILE A 1 157 ? -59.362 -1.449 61.349 1.00 47.56 157 ILE A CA 1
ATOM 1256 C C . ILE A 1 157 ? -60.852 -1.279 61.670 1.00 47.56 157 ILE A C 1
ATOM 1258 O O . ILE A 1 157 ? -61.505 -0.348 61.207 1.00 47.56 157 ILE A O 1
ATOM 1262 N N . SER A 1 158 ? -61.400 -2.121 62.550 1.00 44.53 158 SER A N 1
ATOM 1263 C CA . SER A 1 158 ? -62.676 -1.801 63.197 1.00 44.53 158 SER A CA 1
ATOM 1264 C C . SER A 1 158 ? -62.424 -0.934 64.432 1.00 44.53 158 SER A C 1
ATOM 1266 O O . SER A 1 158 ? -62.023 -1.437 65.480 1.00 44.53 158 SER A O 1
ATOM 1268 N N . VAL A 1 159 ? -62.658 0.378 64.335 1.00 44.38 159 VAL A N 1
ATOM 1269 C CA . VAL A 1 159 ? -62.625 1.280 65.501 1.00 44.38 159 VAL A CA 1
ATOM 1270 C C . VAL A 1 159 ? -63.916 1.097 66.304 1.00 44.38 159 VAL A C 1
ATOM 1272 O O . VAL A 1 159 ? -64.888 1.828 66.118 1.00 44.38 159 VAL A O 1
ATOM 1275 N N . THR A 1 160 ? -63.962 0.117 67.203 1.00 45.75 160 THR A N 1
ATOM 1276 C CA . THR A 1 160 ? -65.090 -0.031 68.131 1.00 45.75 160 THR A CA 1
ATOM 1277 C C . THR A 1 160 ? -64.903 0.897 69.329 1.00 45.75 160 THR A C 1
ATOM 1279 O O . THR A 1 160 ? -64.041 0.688 70.181 1.00 45.75 160 THR A O 1
ATOM 1282 N N . LYS A 1 161 ? -65.714 1.960 69.394 1.00 40.03 161 LYS A N 1
ATOM 1283 C CA . LYS A 1 161 ? -65.791 2.854 70.558 1.00 40.03 161 LYS A CA 1
ATOM 1284 C C . LYS A 1 161 ? -66.616 2.198 71.669 1.00 40.03 161 LYS A C 1
ATOM 1286 O O . LYS A 1 161 ? -67.830 2.070 71.538 1.00 40.03 161 LYS A O 1
ATOM 1291 N N . THR A 1 162 ? -65.971 1.848 72.778 1.00 47.72 162 THR A N 1
ATOM 1292 C CA . THR A 1 162 ? -66.647 1.490 74.038 1.00 47.72 162 THR A CA 1
ATOM 1293 C C . THR A 1 162 ? -67.144 2.766 74.747 1.00 47.72 162 THR A C 1
ATOM 1295 O O . THR A 1 162 ? -66.481 3.803 74.637 1.00 47.72 162 THR A O 1
ATOM 1298 N N . PRO A 1 163 ? -68.261 2.740 75.510 1.00 46.66 163 PRO A N 1
ATOM 1299 C CA . PRO A 1 163 ? -68.875 3.942 76.100 1.00 46.66 163 PRO A CA 1
ATOM 1300 C C . PRO A 1 163 ? -68.012 4.743 77.094 1.00 46.66 163 PRO A C 1
ATOM 1302 O O . PRO A 1 163 ? -68.399 5.846 77.460 1.00 46.66 163 PRO A O 1
ATOM 1305 N N . ASN A 1 164 ? -66.845 4.235 77.513 1.00 43.97 164 ASN A N 1
ATOM 1306 C CA . ASN A 1 164 ? -65.983 4.854 78.533 1.00 43.97 164 ASN A CA 1
ATOM 1307 C C . ASN A 1 164 ? -64.707 5.531 77.989 1.00 43.97 164 ASN A C 1
ATOM 1309 O O . ASN A 1 164 ? -63.752 5.738 78.732 1.00 43.97 164 ASN A O 1
ATOM 1313 N N . GLY A 1 165 ? -64.667 5.910 76.708 1.00 49.94 165 GLY A N 1
ATOM 1314 C CA . GLY A 1 165 ? -63.665 6.865 76.208 1.00 49.94 165 GLY A CA 1
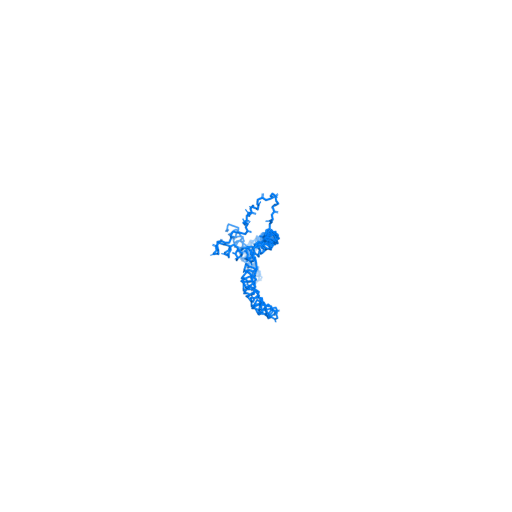ATOM 1315 C C . GLY A 1 165 ? -62.219 6.359 76.088 1.00 49.94 165 GLY A C 1
ATOM 1316 O O . GLY A 1 165 ? -61.336 7.157 75.785 1.00 49.94 165 GLY A O 1
ATOM 1317 N N . SER A 1 166 ? -61.954 5.060 76.260 1.00 43.28 166 SER A N 1
ATOM 1318 C CA . SER A 1 166 ? -60.666 4.452 75.904 1.00 43.28 166 SER A CA 1
ATOM 1319 C C . SER A 1 166 ? -60.734 3.825 74.508 1.00 43.28 166 SER A C 1
ATOM 1321 O O . SER A 1 166 ? -61.562 2.957 74.232 1.00 43.28 166 SER A O 1
ATOM 1323 N N . LEU A 1 167 ? -59.871 4.296 73.600 1.00 44.22 167 LEU A N 1
ATOM 1324 C CA . LEU A 1 167 ? -59.670 3.691 72.283 1.00 44.22 167 LEU A CA 1
ATOM 1325 C C . LEU A 1 167 ? -58.912 2.371 72.486 1.00 44.22 167 LEU A C 1
ATOM 1327 O O . LEU A 1 167 ? -57.712 2.386 72.750 1.00 44.22 167 LEU A O 1
ATOM 1331 N N . GLN A 1 168 ? -59.602 1.237 72.399 1.00 42.69 168 GLN A N 1
ATOM 1332 C CA . GLN A 1 168 ? -58.943 -0.067 72.363 1.00 42.69 168 GLN A CA 1
ATOM 1333 C C . GLN A 1 168 ? -58.786 -0.480 70.901 1.00 42.69 168 GLN A C 1
ATOM 1335 O O . GLN A 1 168 ? -59.763 -0.732 70.202 1.00 42.69 168 GLN A O 1
ATOM 1340 N N . LEU A 1 169 ? -57.540 -0.477 70.427 1.00 44.72 169 LEU A N 1
ATOM 1341 C CA . LEU A 1 169 ? -57.152 -1.064 69.149 1.00 44.72 169 LEU A CA 1
ATOM 1342 C C . LEU A 1 169 ? -57.105 -2.582 69.347 1.00 44.72 169 LEU A C 1
ATOM 1344 O O . LEU A 1 169 ? -56.063 -3.132 69.698 1.00 44.72 169 LEU A O 1
ATOM 1348 N N . GLU A 1 170 ? -58.242 -3.256 69.202 1.00 44.31 170 GLU A N 1
ATOM 1349 C CA . GLU A 1 170 ? -58.283 -4.714 69.270 1.00 44.31 170 GLU A CA 1
ATOM 1350 C C . GLU A 1 170 ? -57.884 -5.280 67.900 1.00 44.31 170 GLU A C 1
ATOM 1352 O O . GLU A 1 170 ? -58.610 -5.168 66.912 1.00 44.31 170 GLU A O 1
ATOM 1357 N N . ALA A 1 171 ? -56.673 -5.830 67.817 1.00 44.91 171 ALA A N 1
ATOM 1358 C CA . ALA A 1 171 ? -56.184 -6.499 66.620 1.00 44.91 171 ALA A CA 1
ATOM 1359 C C . ALA A 1 171 ? -57.009 -7.777 66.388 1.00 44.91 171 ALA A C 1
ATOM 1361 O O . ALA A 1 171 ? -56.848 -8.763 67.108 1.00 44.91 171 ALA A O 1
ATOM 1362 N N . LYS A 1 172 ? -57.913 -7.761 65.400 1.00 56.00 172 LYS A N 1
ATOM 1363 C CA . LYS A 1 172 ? -58.752 -8.920 65.065 1.00 56.00 172 LYS A CA 1
ATOM 1364 C C . LYS A 1 172 ? -57.903 -10.155 64.696 1.00 56.00 172 LYS A C 1
ATOM 1366 O O . LYS A 1 172 ? -56.858 -10.018 64.053 1.00 56.00 172 LYS A O 1
ATOM 1371 N N . PRO A 1 173 ? -58.377 -11.383 65.001 1.00 57.31 173 PRO A N 1
ATOM 1372 C CA . PRO A 1 173 ? -57.680 -12.642 64.690 1.00 57.31 173 PRO A CA 1
ATOM 1373 C C . PRO A 1 173 ? -57.479 -12.902 63.183 1.00 57.31 173 PRO A C 1
ATOM 1375 O O . PRO A 1 173 ? -56.727 -13.793 62.796 1.00 57.31 173 PRO A O 1
ATOM 1378 N N . GLU A 1 174 ? -58.098 -12.100 62.318 1.00 61.00 174 GLU A N 1
ATOM 1379 C CA . GLU A 1 174 ? -57.977 -12.131 60.855 1.00 61.00 174 GLU A CA 1
ATOM 1380 C C . GLU A 1 174 ? -56.544 -11.853 60.352 1.00 61.00 174 GLU A C 1
ATOM 1382 O O . GLU A 1 174 ? -56.169 -12.304 59.269 1.00 61.00 174 GLU A O 1
ATOM 1387 N N . ILE A 1 175 ? -55.693 -11.204 61.161 1.00 62.91 175 ILE A N 1
ATOM 1388 C CA . ILE A 1 175 ? -54.262 -11.009 60.860 1.00 62.91 175 ILE A CA 1
ATOM 1389 C C . ILE A 1 175 ? -53.525 -12.356 60.785 1.00 62.91 175 ILE A C 1
ATOM 1391 O O . ILE A 1 175 ? -52.646 -12.532 59.940 1.00 62.91 175 ILE A O 1
ATOM 1395 N N . PHE A 1 176 ? -53.907 -13.339 61.610 1.00 68.31 176 PHE A N 1
ATOM 1396 C CA . PHE A 1 176 ? -53.337 -14.687 61.531 1.00 68.31 176 PHE A CA 1
ATOM 1397 C C . PHE A 1 176 ? -53.764 -15.414 60.254 1.00 68.31 176 PHE A C 1
ATOM 1399 O O . PHE A 1 176 ? -52.982 -16.197 59.723 1.00 68.31 176 PHE A O 1
ATOM 1406 N N . LEU A 1 177 ? -54.960 -15.131 59.730 1.00 68.12 177 LEU A N 1
ATOM 1407 C CA . LEU A 1 177 ? -55.468 -15.728 58.492 1.00 68.12 177 LEU A CA 1
ATOM 1408 C C . LEU A 1 177 ? -54.794 -15.106 57.261 1.00 68.12 177 LEU A C 1
ATOM 1410 O O . LEU A 1 177 ? -54.366 -15.831 56.361 1.00 68.12 177 LEU A O 1
ATOM 1414 N N . LEU A 1 178 ? -54.582 -13.784 57.281 1.00 67.31 178 LEU A N 1
ATOM 1415 C CA . LEU A 1 178 ? -53.725 -13.093 56.317 1.00 67.31 178 LEU A CA 1
ATOM 1416 C C . LEU A 1 178 ? -52.318 -13.699 56.317 1.00 67.31 178 LEU A C 1
ATOM 1418 O O . LEU A 1 178 ? -51.797 -14.033 55.257 1.00 67.31 178 LEU A O 1
ATOM 1422 N N . LEU A 1 179 ? -51.709 -13.875 57.492 1.00 72.25 179 LEU A N 1
ATOM 1423 C CA . LEU A 1 179 ? -50.351 -14.402 57.608 1.00 72.25 179 LEU A CA 1
ATOM 1424 C C . LEU A 1 179 ? -50.266 -15.872 57.159 1.00 72.25 179 LEU A C 1
ATOM 1426 O O . LEU A 1 179 ? -49.344 -16.242 56.432 1.00 72.25 179 LEU A O 1
ATOM 1430 N N . ALA A 1 180 ? -51.256 -16.691 57.525 1.00 76.69 180 ALA A N 1
ATOM 1431 C CA . ALA A 1 180 ? -51.334 -18.102 57.154 1.00 76.69 180 ALA A CA 1
ATOM 1432 C C . ALA A 1 180 ? -51.509 -18.323 55.645 1.00 76.69 180 ALA A C 1
ATOM 1434 O O . ALA A 1 180 ? -51.048 -19.343 55.140 1.00 76.69 180 ALA A O 1
ATOM 1435 N N . LEU A 1 181 ? -52.132 -17.386 54.919 1.00 70.50 181 LEU A N 1
ATOM 1436 C CA . LEU A 1 181 ? -52.339 -17.487 53.471 1.00 70.50 181 LEU A CA 1
ATOM 1437 C C . LEU A 1 181 ? -51.262 -16.740 52.661 1.00 70.50 181 LEU A C 1
ATOM 1439 O O . LEU A 1 181 ? -50.833 -17.212 51.607 1.00 70.50 181 LEU A O 1
ATOM 1443 N N . ALA A 1 182 ? -50.760 -15.613 53.169 1.00 72.88 182 ALA A N 1
ATOM 1444 C CA . ALA A 1 182 ? -49.738 -14.811 52.500 1.00 72.88 182 ALA A CA 1
ATOM 1445 C C . ALA A 1 182 ? -48.359 -15.488 52.499 1.00 72.88 182 ALA A C 1
ATOM 1447 O O . ALA A 1 182 ? -47.661 -15.430 51.485 1.00 72.88 182 ALA A O 1
ATOM 1448 N N . ILE A 1 183 ? -47.964 -16.160 53.589 1.00 79.69 183 ILE A N 1
ATOM 1449 C CA . ILE A 1 183 ? -46.680 -16.880 53.674 1.00 79.69 183 ILE A CA 1
ATOM 1450 C C . ILE A 1 183 ? -46.568 -18.005 52.630 1.00 79.69 183 ILE A C 1
ATOM 1452 O O . ILE A 1 183 ? -45.608 -17.993 51.861 1.00 79.69 183 ILE A O 1
ATOM 1456 N N . PRO A 1 184 ? -47.499 -18.973 52.524 1.00 81.38 184 PRO A N 1
ATOM 1457 C CA . PRO A 1 184 ? -47.365 -20.041 51.535 1.00 81.38 184 PRO A CA 1
ATOM 1458 C C . PRO A 1 184 ? -47.437 -19.505 50.104 1.00 81.38 184 PRO A C 1
ATOM 1460 O O . PRO A 1 184 ? -46.725 -20.005 49.235 1.00 81.38 184 PRO A O 1
ATOM 1463 N N . LEU A 1 185 ? -48.231 -18.459 49.858 1.00 75.62 185 LEU A N 1
ATOM 1464 C CA . LEU A 1 185 ? -48.337 -17.852 48.535 1.00 75.62 185 LEU A CA 1
ATOM 1465 C C . LEU A 1 185 ? -47.038 -17.131 48.138 1.00 75.62 185 LEU A C 1
ATOM 1467 O O . LEU A 1 185 ? -46.534 -17.336 47.037 1.00 75.62 185 LEU A O 1
ATOM 1471 N N . THR A 1 186 ? -46.428 -16.365 49.047 1.00 78.50 186 THR A N 1
ATOM 1472 C CA . THR A 1 186 ? -45.108 -15.752 48.808 1.00 78.50 186 THR A CA 1
ATOM 1473 C C . THR A 1 186 ? -44.012 -16.803 48.645 1.00 78.50 186 THR A C 1
ATOM 1475 O O . THR A 1 186 ? -43.203 -16.691 47.725 1.00 78.50 186 THR A O 1
ATOM 1478 N N . VAL A 1 187 ? -44.013 -17.870 49.450 1.00 83.75 187 VAL A N 1
ATOM 1479 C CA . VAL A 1 187 ? -43.074 -18.996 49.305 1.00 83.75 187 VAL A CA 1
ATOM 1480 C C . VAL A 1 187 ? -43.255 -19.711 47.965 1.00 83.75 187 VAL A C 1
ATOM 1482 O O . VAL A 1 187 ? -42.258 -20.064 47.339 1.00 83.75 187 VAL A O 1
ATOM 1485 N N . ALA A 1 188 ? -44.483 -19.888 47.475 1.00 81.62 188 ALA A N 1
ATOM 1486 C CA . ALA A 1 188 ? -44.736 -20.511 46.177 1.00 81.62 188 ALA A CA 1
ATOM 1487 C C . ALA A 1 188 ? -44.177 -19.669 45.022 1.00 81.62 188 ALA A C 1
ATOM 1489 O O . ALA A 1 188 ? -43.524 -20.203 44.122 1.00 81.62 188 ALA A O 1
ATOM 1490 N N . VAL A 1 189 ? -44.374 -18.348 45.061 1.00 78.50 189 VAL A N 1
ATOM 1491 C CA . VAL A 1 189 ? -43.895 -17.453 44.000 1.00 78.50 189 VAL A CA 1
ATOM 1492 C C . VAL A 1 189 ? -42.371 -17.274 44.064 1.00 78.50 189 VAL A C 1
ATOM 1494 O O . VAL A 1 189 ? -41.694 -17.406 43.042 1.00 78.50 189 VAL A O 1
ATOM 1497 N N . VAL A 1 190 ? -41.801 -17.050 45.254 1.00 80.12 190 VAL A N 1
ATOM 1498 C CA . VAL A 1 190 ? -40.342 -16.945 45.451 1.00 80.12 190 VAL A CA 1
ATOM 1499 C C . VAL A 1 190 ? -39.657 -18.277 45.148 1.00 80.12 190 VAL A C 1
ATOM 1501 O O . VAL A 1 190 ? -38.634 -18.300 44.467 1.00 80.12 190 VAL A O 1
ATOM 1504 N N . GLY A 1 191 ? -40.230 -19.392 45.600 1.00 84.25 191 GLY A N 1
ATOM 1505 C CA . GLY A 1 191 ? -39.736 -20.740 45.335 1.00 84.25 191 GLY A CA 1
ATOM 1506 C C . GLY A 1 191 ? -39.770 -21.079 43.847 1.00 84.25 191 GLY A C 1
ATOM 1507 O O . GLY A 1 191 ? -38.771 -21.554 43.306 1.00 84.25 191 GLY A O 1
ATOM 1508 N N . GLY A 1 192 ? -40.865 -20.757 43.153 1.00 83.94 192 GLY A N 1
ATOM 1509 C CA . GLY A 1 192 ? -40.973 -20.902 41.701 1.00 83.94 192 GLY A CA 1
ATOM 1510 C C . GLY A 1 192 ? -39.917 -20.085 40.952 1.00 83.94 192 GLY A C 1
ATOM 1511 O O . GLY A 1 192 ? -39.235 -20.613 40.068 1.00 83.94 192 GLY A O 1
ATOM 1512 N N . TRP A 1 193 ? -39.711 -18.827 41.352 1.00 82.88 193 TRP A N 1
ATOM 1513 C CA . TRP A 1 193 ? -38.664 -17.972 40.788 1.00 82.88 193 TRP A CA 1
ATOM 1514 C C . TRP A 1 193 ? -37.255 -18.519 41.056 1.00 82.88 193 TRP A C 1
ATOM 1516 O O . TRP A 1 193 ? -36.436 -18.597 40.138 1.00 82.88 193 TRP A O 1
ATOM 1526 N N . TYR A 1 194 ? -36.975 -18.967 42.282 1.00 84.56 194 TYR A N 1
ATOM 1527 C CA . TYR A 1 194 ? -35.673 -19.507 42.672 1.00 84.56 194 TYR A CA 1
ATOM 1528 C C . TYR A 1 194 ? -35.336 -20.794 41.908 1.00 84.56 194 TYR A C 1
ATOM 1530 O O . TYR A 1 194 ? -34.235 -20.933 41.372 1.00 84.56 194 TYR A O 1
ATOM 1538 N N . VAL A 1 195 ? -36.300 -21.713 41.781 1.00 86.06 195 VAL A N 1
ATOM 1539 C CA . VAL A 1 195 ? -36.142 -22.956 41.011 1.00 86.06 195 VAL A CA 1
ATOM 1540 C C . VAL A 1 195 ? -35.921 -22.655 39.529 1.00 86.06 195 VAL A C 1
ATOM 1542 O O . VAL A 1 195 ? -35.038 -23.252 38.906 1.00 86.06 195 VAL A O 1
ATOM 1545 N N . TRP A 1 196 ? -36.666 -21.707 38.953 1.00 83.94 196 TRP A N 1
ATOM 1546 C CA . TRP A 1 196 ? -36.458 -21.279 37.568 1.00 83.94 196 TRP A CA 1
ATOM 1547 C C . TRP A 1 196 ? -35.053 -20.704 37.366 1.00 83.94 196 TRP A C 1
ATOM 1549 O O . TRP A 1 196 ? -34.351 -21.090 36.427 1.00 83.94 196 TRP A O 1
ATOM 1559 N N . GLN A 1 197 ? -34.620 -19.814 38.259 1.00 82.31 197 GLN A N 1
ATOM 1560 C CA . GLN A 1 197 ? -33.326 -19.144 38.174 1.00 82.31 197 GLN A CA 1
ATOM 1561 C C . GLN A 1 197 ? -32.153 -20.114 38.368 1.00 82.31 197 GLN A C 1
ATOM 1563 O O . GLN A 1 197 ? -31.136 -20.022 37.680 1.00 82.31 197 GLN A O 1
ATOM 1568 N N . TYR A 1 198 ? -32.298 -21.095 39.258 1.00 82.50 198 TYR A N 1
ATOM 1569 C CA . TYR A 1 198 ? -31.307 -22.153 39.433 1.00 82.50 198 TYR A CA 1
ATOM 1570 C C . TYR A 1 198 ? -31.183 -23.015 38.167 1.00 82.50 198 TYR A C 1
ATOM 1572 O O . TYR A 1 198 ? -30.077 -23.274 37.683 1.00 82.50 198 TYR A O 1
ATOM 1580 N N . ARG A 1 199 ? -32.317 -23.396 37.557 1.00 79.69 199 ARG A N 1
ATOM 1581 C CA . ARG A 1 199 ? -32.321 -24.171 36.304 1.00 79.69 199 ARG A CA 1
ATOM 1582 C C . ARG A 1 199 ? -31.776 -23.375 35.116 1.00 79.69 199 ARG A C 1
ATOM 1584 O O . ARG A 1 199 ? -31.118 -23.966 34.259 1.00 79.69 199 ARG A O 1
ATOM 1591 N N . SER A 1 200 ? -32.018 -22.066 35.041 1.00 74.00 200 SER A N 1
ATOM 1592 C CA . SER A 1 200 ? -31.501 -21.215 33.960 1.00 74.00 200 SER A CA 1
ATOM 1593 C C . SER A 1 200 ? -29.987 -21.000 34.077 1.00 74.00 200 SER A C 1
ATOM 1595 O O . SER A 1 200 ? -29.271 -21.143 33.084 1.00 74.00 200 SER A O 1
ATOM 1597 N N . ASN A 1 201 ? -29.470 -20.778 35.290 1.00 74.62 201 ASN A N 1
ATOM 1598 C CA . ASN A 1 201 ? -28.032 -20.657 35.533 1.00 74.62 201 ASN A CA 1
ATOM 1599 C C . ASN A 1 201 ? -27.271 -21.940 35.175 1.00 74.62 201 ASN A C 1
ATOM 1601 O O . ASN A 1 201 ? -26.202 -21.865 34.566 1.00 74.62 201 ASN A O 1
ATOM 1605 N N . LEU A 1 202 ? -27.831 -23.117 35.476 1.00 72.94 202 LEU A N 1
ATOM 1606 C CA . LEU A 1 202 ? -27.203 -24.391 35.124 1.00 72.94 202 LEU A CA 1
ATOM 1607 C C . LEU A 1 202 ? -27.133 -24.594 33.601 1.00 72.94 202 LEU A C 1
ATOM 1609 O O . LEU A 1 202 ? -26.093 -24.998 33.081 1.00 72.94 202 LEU A O 1
ATOM 1613 N N . LYS A 1 203 ? -28.200 -24.243 32.869 1.00 67.88 203 LYS A N 1
ATOM 1614 C CA . LYS A 1 203 ? -28.221 -24.300 31.396 1.00 67.88 203 LYS A CA 1
ATOM 1615 C C . LYS A 1 203 ? -27.169 -23.375 30.778 1.00 67.88 203 LYS A C 1
ATOM 1617 O O . LYS A 1 203 ? -26.442 -23.805 29.887 1.00 67.88 203 LYS A O 1
ATOM 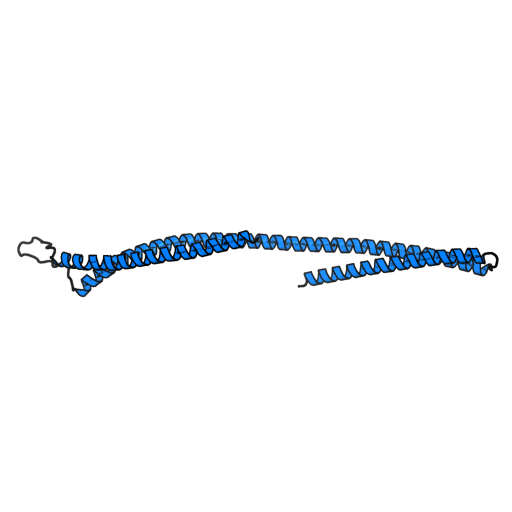1622 N N . ASN A 1 204 ? -27.025 -22.158 31.301 1.00 66.25 204 ASN A N 1
ATOM 1623 C CA . ASN A 1 204 ? -26.069 -21.168 30.795 1.00 66.25 204 ASN A CA 1
ATOM 1624 C C . ASN A 1 204 ? -24.598 -21.603 30.953 1.00 66.25 204 ASN A C 1
ATOM 1626 O O . ASN A 1 204 ? -23.753 -21.245 30.127 1.00 66.25 204 ASN A O 1
ATOM 1630 N N . LEU A 1 205 ? -24.272 -22.402 31.976 1.00 64.56 205 LEU A N 1
ATOM 1631 C CA . LEU A 1 205 ? -22.922 -22.947 32.166 1.00 64.56 205 LEU A CA 1
ATOM 1632 C C . LEU A 1 205 ? -22.558 -23.997 31.104 1.00 64.56 205 LEU A C 1
ATOM 1634 O O . LEU A 1 205 ? -21.416 -24.018 30.634 1.00 64.56 205 LEU A O 1
ATOM 1638 N N . PHE A 1 206 ? -23.512 -24.831 30.677 1.00 64.69 206 PHE A N 1
ATOM 1639 C CA . PHE A 1 206 ? -23.281 -25.811 29.609 1.00 64.69 206 PHE A CA 1
ATOM 1640 C C . PHE A 1 206 ? -23.054 -25.139 28.249 1.00 64.69 206 PHE A C 1
ATOM 1642 O O . PHE A 1 206 ? -22.157 -25.548 27.507 1.00 64.69 206 PHE A O 1
ATOM 1649 N N . THR A 1 207 ? -23.787 -24.067 27.939 1.00 65.31 207 THR A N 1
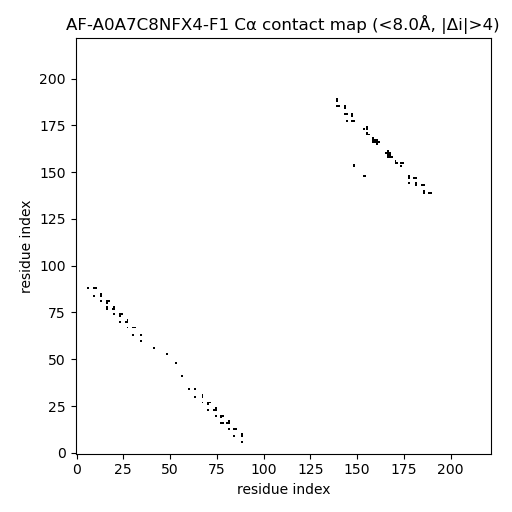ATOM 1650 C CA . THR A 1 207 ? -23.595 -23.303 26.695 1.00 65.31 207 THR A CA 1
ATOM 1651 C C . THR A 1 207 ? -22.239 -22.595 26.664 1.00 65.31 207 THR A C 1
ATOM 1653 O O . THR A 1 207 ? -21.544 -22.646 25.649 1.00 65.31 207 THR A O 1
ATOM 1656 N N . ARG A 1 208 ? -21.797 -22.013 27.791 1.00 59.88 208 ARG A N 1
ATOM 1657 C CA . ARG A 1 208 ? -20.474 -21.366 27.891 1.00 59.88 208 ARG A CA 1
ATOM 1658 C C . ARG A 1 208 ? -19.307 -22.346 27.739 1.00 59.88 208 ARG A C 1
ATOM 1660 O O . ARG A 1 208 ? -18.296 -21.991 27.137 1.00 59.88 208 ARG A O 1
ATOM 1667 N N . ARG A 1 209 ? -19.434 -23.587 28.230 1.00 60.75 209 ARG A N 1
ATOM 1668 C CA . ARG A 1 209 ? -18.401 -24.626 28.040 1.00 60.75 209 ARG A CA 1
ATOM 1669 C C . ARG A 1 209 ? -18.251 -25.050 26.574 1.00 60.75 209 ARG A C 1
ATOM 1671 O O . ARG A 1 209 ? -17.127 -25.294 26.148 1.00 60.75 209 ARG A O 1
ATOM 1678 N N . ARG A 1 210 ? -19.339 -25.081 25.793 1.00 59.53 210 ARG A N 1
ATOM 1679 C CA . ARG A 1 210 ? -19.277 -25.349 24.342 1.00 59.53 210 ARG A CA 1
ATOM 1680 C C . ARG A 1 210 ? -18.561 -24.237 23.571 1.00 59.53 210 ARG A C 1
ATOM 1682 O O . ARG A 1 210 ? -17.694 -24.547 22.765 1.00 59.53 210 ARG A O 1
ATOM 1689 N N . GLN A 1 211 ? -18.844 -22.968 23.874 1.00 59.53 211 GLN A N 1
ATOM 1690 C CA . GLN A 1 211 ? -18.150 -21.839 23.235 1.00 59.53 211 GLN A CA 1
ATOM 1691 C C . GLN A 1 211 ? -16.657 -21.789 23.575 1.00 59.53 211 GLN A C 1
ATOM 1693 O O . GLN A 1 211 ? -15.839 -21.596 22.683 1.00 59.53 211 GLN A O 1
ATOM 1698 N N . LYS A 1 212 ? -16.277 -22.009 24.842 1.00 57.00 212 LYS A N 1
ATOM 1699 C CA . LYS A 1 212 ? -14.859 -21.993 25.234 1.00 57.00 212 LYS A CA 1
ATOM 1700 C C . LYS A 1 212 ? -14.063 -23.130 24.580 1.00 57.00 212 LYS A C 1
ATOM 1702 O O . LYS A 1 212 ? -12.906 -22.929 24.246 1.00 57.00 212 LYS A O 1
ATOM 1707 N N . LYS A 1 213 ? -14.686 -24.295 24.365 1.00 58.00 213 LYS A N 1
ATOM 1708 C CA . LYS A 1 213 ? -14.061 -25.416 23.650 1.00 58.00 213 LYS A CA 1
ATOM 1709 C C . LYS A 1 213 ? -13.857 -25.099 22.162 1.00 58.00 213 LYS A C 1
ATOM 1711 O O . LYS A 1 213 ? -12.777 -25.323 21.643 1.00 58.00 213 LYS A O 1
ATOM 1716 N N . GLN A 1 214 ? -14.842 -24.463 21.526 1.00 59.06 214 GLN A N 1
ATOM 1717 C CA . GLN A 1 214 ? -14.771 -24.086 20.112 1.00 59.06 214 GLN A CA 1
ATOM 1718 C C . GLN A 1 214 ? -13.712 -23.006 19.813 1.00 59.06 214 GLN A C 1
ATOM 1720 O O . GLN A 1 214 ? -13.079 -23.061 18.768 1.00 59.06 214 GLN A O 1
ATOM 1725 N N . VAL A 1 215 ? -13.489 -22.040 20.716 1.00 57.53 215 VAL A N 1
ATOM 1726 C CA . VAL A 1 215 ? -12.433 -21.017 20.544 1.00 57.53 215 VAL A CA 1
ATOM 1727 C C . VAL A 1 215 ? -11.031 -21.625 20.671 1.00 57.53 215 VAL A C 1
ATOM 1729 O O . VAL A 1 215 ? -10.152 -21.281 19.890 1.00 57.53 215 VAL A O 1
ATOM 1732 N N . VAL A 1 216 ? -10.836 -22.563 21.605 1.00 58.97 216 VAL A N 1
ATOM 1733 C CA . VAL A 1 216 ? -9.547 -23.256 21.790 1.00 58.97 216 VAL A CA 1
ATOM 1734 C C . VAL A 1 216 ? -9.221 -24.162 20.599 1.00 58.97 216 VAL A C 1
ATOM 1736 O O . VAL A 1 216 ? -8.076 -24.190 20.161 1.00 58.97 216 VAL A O 1
ATOM 1739 N N . ASP A 1 217 ? -10.218 -24.848 20.033 1.00 57.16 217 ASP A N 1
ATOM 1740 C CA . ASP A 1 217 ? -10.003 -25.692 18.852 1.00 57.16 217 ASP A CA 1
ATOM 1741 C C . ASP A 1 217 ? -9.566 -24.844 17.637 1.00 57.16 217 ASP A C 1
ATOM 1743 O O . ASP A 1 217 ? -8.615 -25.208 16.946 1.00 57.16 217 ASP A O 1
ATOM 1747 N N . VAL A 1 218 ? -10.165 -23.663 17.424 1.00 59.28 218 VAL A N 1
ATOM 1748 C CA . VAL A 1 218 ? -9.777 -22.744 16.333 1.00 59.28 218 VAL A CA 1
ATOM 1749 C C . VAL A 1 218 ? -8.343 -22.228 16.499 1.00 59.28 218 VAL A C 1
ATOM 1751 O O . VAL A 1 218 ? -7.605 -22.207 15.523 1.00 59.28 218 VAL A O 1
ATOM 1754 N N . GLU A 1 219 ? -7.921 -21.865 17.712 1.00 50.91 219 GLU A N 1
ATOM 1755 C CA . GLU A 1 219 ? -6.564 -21.355 17.977 1.00 50.91 219 GLU A CA 1
ATOM 1756 C C . GLU A 1 219 ? -5.476 -22.437 17.844 1.00 50.91 219 GLU A C 1
ATOM 1758 O O . GLU A 1 219 ? -4.335 -22.118 17.542 1.00 50.91 219 GLU A O 1
ATOM 1763 N N . SER A 1 220 ? -5.830 -23.719 17.993 1.00 56.84 220 SER A N 1
ATOM 1764 C CA . SER A 1 220 ? -4.913 -24.854 17.786 1.00 56.84 220 SER A CA 1
ATOM 1765 C C . SER A 1 220 ? -4.787 -25.331 16.332 1.00 56.84 220 SER A C 1
ATOM 1767 O O . SER A 1 220 ? -3.989 -26.223 16.047 1.00 56.84 220 SER A O 1
ATOM 1769 N N . THR A 1 221 ? -5.597 -24.775 15.422 1.00 57.66 221 THR A N 1
ATOM 1770 C CA . THR A 1 221 ? -5.584 -25.126 13.988 1.00 57.66 221 THR A CA 1
ATOM 1771 C C . THR A 1 221 ? -4.833 -24.091 13.131 1.00 57.66 221 THR A C 1
ATOM 1773 O O . THR A 1 221 ? -4.726 -24.272 11.918 1.00 57.66 221 THR A O 1
ATOM 1776 N N . PHE A 1 222 ? -4.322 -23.019 13.746 1.00 46.09 222 PHE A N 1
ATOM 1777 C CA . PHE A 1 222 ? -3.414 -22.033 13.145 1.00 46.09 222 PHE A CA 1
ATOM 1778 C C . PHE A 1 222 ? -1.996 -22.217 13.689 1.00 46.09 222 PHE A C 1
ATOM 1780 O O . PHE A 1 222 ? -1.052 -21.902 12.932 1.00 46.09 222 PHE A O 1
#

pLDDT: mean 78.32, std 13.45, range [40.03, 94.06]

Secondary structure (DSSP, 8-state):
-HHHHHHHHHHHHHHHHHHHHHHHHHHHHHHHHHHHHHHHHHHHHTTT--HHHHHHHHHHHHHHHHHHHHHHHHHHHHHHHHHHHHHHHHHHHHHHHHHHHHHHHHHHHHHHHHHHHHHHHHHHHHHHHHHHHHHHHHHHHHHHHHHHHHHTT--S------TTS-------THHHHHHHHHHHHHHHHHHHHHHHHHHHHHHHHHHHHHHHHHHHHHHTT-

Radius of gyration: 50.71 Å; Cα contacts (8 Å, |Δi|>4): 61; chains: 1; bounding box: 111×35×136 Å

Nearest PDB structures (foldseek):
  8qbs-assembly1_A  TM=7.557E-01  e=5.587E-01  Nostoc punctiforme
  8qbr-assembly1_A  TM=7.887E-01  e=1.444E+00  Nostoc punctiforme
  6b87-assembly3_D  TM=8.648E-01  e=3.124E+00  synthetic construct
  7o40-assembly1_F  TM=6.219E-01  e=1.943E+00  Synechocystis sp. PCC 6803 substr. Kazusa
  5y06-assembly1_A  TM=4.118E-01  e=2.615E+00  Mycolicibacterium smegmatis MC2 155

Solvent-accessible surface area (backbone atoms only — not comparable to full-atom values): 12322 Å² total; per-residue (Å²): 112,74,66,60,51,54,52,52,53,51,51,54,52,46,56,50,36,55,52,52,42,51,53,42,52,53,49,48,53,51,53,50,52,48,54,50,54,53,52,54,51,46,69,73,44,62,90,80,59,53,74,69,55,54,52,49,52,52,55,49,53,50,51,51,50,53,49,50,53,53,44,54,54,51,40,50,51,39,51,54,50,40,52,53,50,50,54,51,54,52,53,54,50,50,54,51,54,51,49,52,53,51,53,51,52,50,48,52,51,51,53,48,50,52,51,52,51,52,50,52,49,49,55,49,51,53,52,52,51,52,52,52,51,53,53,52,53,51,49,59,58,47,54,54,48,54,49,52,39,66,73,65,68,59,72,88,74,69,84,61,80,53,98,80,80,59,86,58,87,70,82,59,74,62,58,58,53,52,49,66,52,37,51,59,53,42,50,52,54,52,46,51,50,50,52,51,51,54,55,50,55,56,54,52,53,58,56,52,53,53,53,55,51,54,54,52,55,57,66,72,74,111

Foldseek 3Di:
DVLVVVLVVLVVVLVVLVVVLVVLVVVLVVLVVVLVVLVVVCVVCVVPDDPVVVVVSVVVNVVSVVVNVVSVVVNVVSVVVSVVSVVVSVVSVVVVVVVVVVVVVVVVVVVVVVVVVVVVVVVVVVVVVVVVVVVVLVCLLVVLLVVVCVVVVDPQFDQDDDPPPDGDRDGDPCVVVSVVRSVVSSCVVVVVVVVVVVVVVVVVVVVVVVVVVVVVVVVVVD

Mean predicted aligned error: 17.66 Å